Protein 9HUR (pdb70)

B-factor: mean 46.26, std 14.26, range [26.4, 109.01]

Radius of gyration: 18.87 Å; Cα contacts (8 Å, |Δi|>4): 523; chains: 2; bounding box: 36×37×55 Å

Structure (mmCIF, N/CA/C/O backbone):
data_9HUR
#
_entry.id   9HUR
#
_cell.length_a   45.630
_cell.length_b   45.630
_cell.length_c   228.440
_cell.angle_alpha   90.000
_cell.angle_beta   90.000
_cell.angle_gamma   90.000
#
_symmetry.space_group_name_H-M   'P 41 21 2'
#
loop_
_entity.id
_entity.type
_entity.pdbx_description
1 polymer 'CD63 antigen'
2 polymer 'sybody LA4'
3 non-polymer 'SULFATE ION'
4 non-polymer 'SODIUM ION'
5 water water
#
loop_
_atom_site.group_PDB
_atom_site.id
_atom_site.type_symbol
_atom_site.label_atom_id
_atom_site.label_alt_id
_atom_site.label_comp_id
_atom_site.label_asym_id
_atom_site.label_entity_id
_atom_site.label_seq_id
_atom_site.pdbx_PDB_ins_code
_atom_site.Cartn_x
_atom_site.Cartn_y
_atom_site.Cartn_z
_atom_site.occupancy
_atom_site.B_iso_or_equiv
_atom_site.auth_seq_id
_atom_site.auth_comp_id
_atom_site.auth_asym_id
_atom_site.auth_atom_id
_atom_site.pdbx_PDB_model_num
ATOM 1 N N . ARG A 1 7 ? -16.81005 -5.69039 32.87883 1.000 83.38492 108 ARG A N 1
ATOM 2 C CA . ARG A 1 7 ? -17.52937 -6.91812 33.18851 1.000 89.13860 108 ARG A CA 1
ATOM 3 C C . ARG A 1 7 ? -17.00625 -7.52228 34.49195 1.000 92.68618 108 ARG A C 1
ATOM 4 O O . ARG A 1 7 ? -15.86478 -7.26297 34.90400 1.000 84.43214 108 ARG A O 1
ATOM 6 N N . ASP A 1 8 ? -17.86737 -8.29418 35.15867 1.000 91.12848 109 ASP A N 1
ATOM 7 C CA . ASP A 1 8 ? -17.41527 -9.17381 36.22610 1.000 91.79225 109 ASP A CA 1
ATOM 8 C C . ASP A 1 8 ? -16.79665 -10.44632 35.67212 1.000 90.17573 10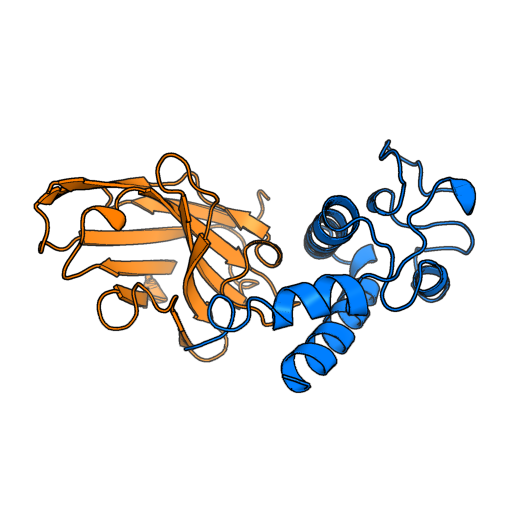9 ASP A C 1
ATOM 9 O O . ASP A 1 8 ? -16.15602 -11.18743 36.42248 1.000 88.38496 109 ASP A O 1
ATOM 14 N N . LYS A 1 9 ? -16.99619 -10.72422 34.38176 1.000 91.94724 110 LYS A N 1
ATOM 15 C CA . LYS A 1 9 ? -16.18655 -11.73426 33.71773 1.000 77.28920 110 LYS A CA 1
ATOM 16 C C . LYS A 1 9 ? -14.76581 -11.23108 33.53895 1.000 75.70969 110 LYS A C 1
ATOM 17 O O . LYS A 1 9 ? -13.80698 -11.97273 33.77613 1.000 74.82423 110 LYS A O 1
ATOM 19 N N . VAL A 1 10 ? -14.61450 -9.96157 33.14268 1.000 77.81705 111 VAL A N 1
ATOM 20 C CA . VAL A 1 10 ? -13.28447 -9.35785 33.04012 1.000 84.33907 111 VAL A CA 1
ATOM 21 C C . VAL A 1 10 ? -12.56497 -9.42272 34.38417 1.000 75.28833 111 VAL A C 1
ATOM 22 O O . VAL A 1 10 ? -11.36606 -9.71574 34.44858 1.000 66.21588 111 VAL A O 1
ATOM 24 N N . MET A 1 11 ? -13.28956 -9.17878 35.47858 1.000 71.95088 112 MET A N 1
ATOM 25 C CA . MET A 1 11 ? -12.66917 -9.20602 36.79998 1.000 72.77393 112 MET A CA 1
ATOM 26 C C . MET A 1 11 ? -12.33281 -10.62519 37.24107 1.000 67.19666 112 MET A C 1
ATOM 27 O O . MET A 1 11 ? -11.20257 -10.90459 37.66475 1.000 58.90029 112 MET A O 1
ATOM 32 N N . SER A 1 12 ? -13.31727 -11.52377 37.17547 1.000 67.44221 113 SER A N 1
ATOM 33 C CA . SER A 1 12 ? -13.13345 -12.88812 37.66458 1.000 65.67977 113 SER A CA 1
ATOM 34 C C . SER A 1 12 ? -12.04195 -13.60915 36.88683 1.000 67.25867 113 SER A C 1
ATOM 35 O O . SER A 1 12 ? -11.21845 -14.33201 37.47000 1.000 54.16181 113 SER A O 1
ATOM 38 N N . GLU A 1 13 ? -12.01671 -13.41817 35.56544 1.000 60.78004 114 GLU A N 1
ATOM 39 C CA . GLU A 1 13 ? -10.97626 -14.03731 34.75589 1.000 63.45363 114 GLU A CA 1
ATOM 40 C C . GLU A 1 13 ? -9.61505 -13.44810 35.05726 1.000 51.01449 114 GLU A C 1
ATOM 41 O O . GLU A 1 13 ? -8.62689 -14.18470 35.14737 1.000 51.61179 114 GLU A O 1
ATOM 47 N N . PHE A 1 14 ? -9.52798 -12.11976 35.15357 1.000 48.48728 115 PHE A N 1
ATOM 48 C CA . PHE A 1 14 ? -8.24540 -11.51530 35.44784 1.000 46.64125 115 PHE A CA 1
ATOM 49 C C . PHE A 1 14 ? -7.76185 -11.96241 36.81431 1.000 47.17255 115 PHE A C 1
ATOM 50 O O . PHE A 1 14 ? -6.58628 -12.30529 36.97370 1.000 43.67575 115 PHE A O 1
ATOM 58 N N . ASN A 1 15 ? -8.67594 -12.04233 37.79256 1.000 48.88586 116 ASN A N 1
ATOM 59 C CA . ASN A 1 15 ? -8.28555 -12.56122 39.09851 1.000 49.92911 116 ASN A CA 1
ATOM 60 C C . ASN A 1 15 ? -7.77726 -13.99321 38.98194 1.000 48.68893 116 ASN A C 1
ATOM 61 O O . ASN A 1 15 ? -6.70338 -14.33277 39.48475 1.000 46.04468 116 ASN A O 1
ATOM 66 N N . ASN A 1 16 ? -8.51457 -14.83683 38.27500 1.000 49.69601 117 ASN A N 1
ATOM 67 C CA . ASN A 1 16 ? -8.10047 -16.23045 38.19057 1.000 50.07093 117 ASN A CA 1
ATOM 68 C C . ASN A 1 16 ? -6.77661 -16.34525 37.45144 1.000 47.96034 117 ASN A C 1
ATOM 69 O O . ASN A 1 16 ? -5.85456 -17.02745 37.90794 1.000 48.58626 117 ASN A O 1
ATOM 74 N N . ASN A 1 17 ? -6.64893 -15.62508 36.32853 1.000 49.22694 118 ASN A N 1
ATOM 75 C CA . ASN A 1 17 ? -5.44517 -15.73583 35.51285 1.000 44.95384 118 ASN A CA 1
ATOM 76 C C . ASN A 1 17 ? -4.23404 -15.16003 36.22482 1.000 43.40307 118 ASN A C 1
ATOM 77 O O . ASN A 1 17 ? -3.13944 -15.72387 36.15385 1.000 44.94867 118 ASN A O 1
ATOM 82 N N . PHE A 1 18 ? -4.39500 -14.02345 36.88596 1.000 42.06045 119 PHE A N 1
ATOM 83 C CA . PHE A 1 18 ? -3.26518 -13.47181 37.61331 1.000 40.78217 119 PHE A CA 1
ATOM 84 C C . PHE A 1 18 ? -2.78818 -14.43581 38.68845 1.000 42.36400 119 PHE A C 1
ATOM 85 O O . PHE A 1 18 ? -1.58784 -14.63297 38.86973 1.000 44.42218 119 PHE A O 1
ATOM 93 N N . ARG A 1 19 ? -3.71884 -15.07727 39.38035 1.000 44.43647 120 ARG A N 1
ATOM 94 C CA . ARG A 1 19 ? -3.30425 -16.03124 40.39696 1.000 47.64628 120 ARG A CA 1
ATOM 95 C C . ARG A 1 19 ? -2.61436 -17.23722 39.77539 1.000 47.51889 120 ARG A C 1
ATOM 96 O O . ARG A 1 19 ? -1.57532 -17.68725 40.28102 1.000 50.34751 120 ARG A O 1
ATOM 104 N N . GLN A 1 20 ? -3.16230 -17.76472 38.67201 1.000 48.24868 121 GLN A N 1
ATOM 105 C CA . GLN A 1 20 ? -2.53687 -18.90967 38.02556 1.000 53.94296 121 GLN A CA 1
ATOM 106 C C . GLN A 1 20 ? -1.17073 -18.53094 37.49316 1.000 53.86577 121 GLN A C 1
ATOM 107 O O . GLN A 1 20 ? -0.22376 -19.32707 37.56550 1.000 57.63426 121 GLN A O 1
ATOM 113 N N . GLN A 1 21 ? -1.03867 -17.30128 36.98061 1.000 45.40709 122 GLN A N 1
ATOM 114 C CA . GLN A 1 21 ? 0.26350 -16.86667 36.50512 1.000 45.26555 122 GLN A CA 1
ATOM 115 C C . GLN A 1 21 ? 1.25360 -16.72318 37.65779 1.000 46.77955 122 GLN A C 1
ATOM 116 O O . GLN A 1 21 ? 2.43722 -17.02851 37.48714 1.000 49.77732 122 GLN A O 1
ATOM 122 N N . MET A 1 22 ? 0.78592 -16.33203 38.84886 1.000 46.75445 123 MET A N 1
ATOM 123 C CA . MET A 1 22 ? 1.66683 -16.32029 40.01279 1.000 47.90888 123 MET A CA 1
ATOM 124 C C . MET A 1 22 ? 2.20125 -17.71888 40.30103 1.000 51.47579 123 MET A C 1
ATOM 125 O O . MET A 1 22 ? 3.38577 -17.88944 40.60331 1.000 51.43494 123 MET A O 1
ATOM 130 N N . GLU A 1 23 ? 1.34605 -18.72862 40.16426 1.000 52.99159 124 GLU A N 1
ATOM 131 C CA . GLU A 1 23 ? 1.79305 -20.10597 40.31402 1.000 57.29879 124 GLU A CA 1
ATOM 132 C C . GLU A 1 23 ? 2.86181 -20.45399 39.28514 1.000 57.81784 124 GLU A C 1
ATOM 133 O O . GLU A 1 23 ? 3.82506 -21.16985 39.59251 1.000 59.82984 124 GLU A O 1
ATOM 139 N N . ASN A 1 24 ? 2.73131 -19.93910 38.05934 1.000 54.09037 125 ASN A N 1
ATOM 140 C CA . ASN A 1 24 ? 3.71381 -20.28576 37.04832 1.000 53.67406 125 ASN A CA 1
ATOM 141 C C . ASN A 1 24 ? 4.93556 -19.39174 37.05365 1.000 56.44228 125 ASN A C 1
ATOM 142 O O . ASN A 1 24 ? 5.88462 -19.67852 36.30761 1.000 56.10255 125 ASN A O 1
ATOM 147 N N . TYR A 1 25 ? 4.90913 -18.29991 37.82875 1.000 50.42519 126 TYR A N 1
ATOM 148 C CA . TYR A 1 25 ? 6.02762 -17.36352 37.89353 1.000 58.19785 126 TYR A CA 1
ATOM 149 C C . TYR A 1 25 ? 7.36618 -18.07396 38.07747 1.000 61.11484 126 TYR A C 1
ATOM 150 O O . TYR A 1 25 ? 8.27326 -17.83128 37.26873 1.000 50.45153 126 TYR A O 1
ATOM 159 N N . PRO A 1 26 ? 7.54553 -18.98742 39.05013 1.000 53.84179 127 PRO A N 1
ATOM 160 C CA . PRO A 1 26 ? 8.85209 -19.66170 39.18816 1.000 63.73683 127 PRO A CA 1
ATOM 161 C C . PRO A 1 26 ? 9.21630 -20.56527 38.02436 1.000 68.84960 127 PRO A C 1
ATOM 162 O O . PRO A 1 26 ? 10.39807 -20.90464 37.86926 1.000 61.85404 127 PRO A O 1
ATOM 166 N N . LYS A 1 27 ? 8.24361 -20.98359 37.22140 1.000 65.25516 128 LYS A N 1
ATOM 167 C CA . LYS A 1 27 ? 8.43615 -22.04230 36.23591 1.000 64.80710 128 LYS A CA 1
ATOM 168 C C . LYS A 1 27 ? 8.78273 -21.52925 34.84760 1.000 67.20890 128 LYS A C 1
ATOM 169 O O . LYS A 1 27 ? 9.31431 -22.29243 34.03271 1.000 66.56306 128 LYS A O 1
ATOM 175 N N . ASN A 1 28 ? 8.47681 -20.27071 34.55026 1.000 59.01940 129 ASN A N 1
ATOM 176 C CA . ASN A 1 28 ? 8.43068 -19.79506 33.17449 1.000 52.69367 129 ASN A CA 1
ATOM 177 C C . ASN A 1 28 ? 8.92802 -18.35967 33.18662 1.000 52.79398 129 ASN A C 1
ATOM 178 O O . ASN A 1 28 ? 8.24590 -17.47766 33.71563 1.000 49.93822 129 ASN A O 1
ATOM 183 N N . SER A 1 29 ? 10.11596 -18.11276 32.62544 1.000 49.50710 130 SER A N 1
ATOM 184 C CA . SER A 1 29 ? 10.67144 -16.76283 32.74065 1.000 49.65329 130 SER A CA 1
ATOM 185 C C . SER A 1 29 ? 9.87156 -15.71494 31.94617 1.000 49.14902 130 SER A C 1
ATOM 186 O O . SER A 1 29 ? 9.93189 -14.51596 32.28743 1.000 46.02976 130 SER A O 1
ATOM 189 N N . HIS A 1 30 ? 9.11224 -16.13377 30.92329 1.000 47.60135 131 HIS A N 1
ATOM 190 C CA . HIS A 1 30 ? 8.25793 -15.18669 30.20091 1.000 45.39742 131 HIS A CA 1
ATOM 191 C C . HIS A 1 30 ? 7.09219 -14.75744 31.06345 1.000 45.96147 131 HIS A C 1
ATOM 192 O O . HIS A 1 30 ? 6.73427 -13.56893 31.09673 1.000 39.95257 131 HIS A O 1
ATOM 199 N N . THR A 1 31 ? 6.46823 -15.72173 31.74603 1.000 44.30421 132 THR A N 1
ATOM 200 C CA . THR A 1 31 ? 5.42057 -15.39790 32.70678 1.000 41.60544 132 THR A CA 1
ATOM 201 C C . THR A 1 31 ? 5.96293 -14.45085 33.75516 1.000 43.78983 132 THR A C 1
ATOM 202 O O . THR A 1 31 ? 5.31116 -13.46942 34.13986 1.000 38.49346 132 THR A O 1
ATOM 206 N N . ALA A 1 32 ? 7.17406 -14.72941 34.22058 1.000 43.67889 133 ALA A N 1
ATOM 207 C CA . ALA A 1 32 ? 7.78235 -13.87110 35.22511 1.000 42.76978 133 ALA A CA 1
ATOM 208 C C . ALA A 1 32 ? 7.94753 -12.44719 34.69610 1.000 42.08578 133 ALA A C 1
ATOM 209 O O . ALA A 1 32 ? 7.66800 -11.47607 35.40740 1.000 35.50196 133 ALA A O 1
ATOM 211 N N . SER A 1 33 ? 8.41971 -12.30553 33.45980 1.000 42.78254 134 SER A N 1
ATOM 212 C CA . SER A 1 33 ? 8.62237 -10.97688 32.90810 1.000 38.53001 134 SER A CA 1
ATOM 213 C C . SER A 1 33 ? 7.30023 -10.24322 32.76971 1.000 37.13671 134 SER A C 1
ATOM 214 O O . SER A 1 33 ? 7.22432 -9.02778 33.02030 1.000 34.61697 134 SER A O 1
ATOM 217 N N . ILE A 1 34 ? 6.25033 -10.96826 32.40210 1.000 34.88269 135 ILE A N 1
ATOM 218 C CA . ILE A 1 34 ? 4.93320 -10.33566 32.24604 1.000 35.34879 135 ILE A CA 1
ATOM 219 C C . ILE A 1 34 ? 4.43288 -9.81165 33.60110 1.000 34.93637 135 ILE A C 1
ATOM 220 O O . ILE A 1 34 ? 3.99108 -8.65614 33.73375 1.000 32.90926 135 ILE A O 1
ATOM 225 N N . LEU A 1 35 ? 4.41470 -10.67925 34.62296 1.000 33.89083 136 LEU A N 1
ATOM 226 C CA . LEU A 1 35 ? 3.93250 -10.18717 35.91132 1.000 33.33046 136 LEU A CA 1
ATOM 227 C C . LEU A 1 35 ? 4.84934 -9.12902 36.46919 1.000 32.60494 136 LEU A C 1
ATOM 228 O O . LEU A 1 35 ? 4.40506 -8.26660 37.23717 1.000 31.49962 136 LEU A O 1
ATOM 233 N N . ASP A 1 36 ? 6.14559 -9.20596 36.15654 1.000 32.15252 137 ASP A N 1
ATOM 234 C CA . ASP A 1 36 ? 7.06140 -8.18252 36.65749 1.000 33.47056 137 ASP A CA 1
ATOM 235 C C . ASP A 1 36 ? 6.68153 -6.82044 36.10207 1.000 33.66473 137 ASP A C 1
ATOM 236 O O . ASP A 1 36 ? 6.62269 -5.82327 36.84221 1.000 32.41617 137 ASP A O 1
ATOM 241 N N . ARG A 1 37 ? 6.41484 -6.74869 34.79475 1.000 33.37942 138 ARG A N 1
ATOM 242 C CA . ARG A 1 37 ? 6.09184 -5.44036 34.23268 1.000 31.30334 138 ARG A CA 1
ATOM 243 C C . ARG A 1 37 ? 4.76707 -4.93324 34.80415 1.000 31.67511 138 ARG A C 1
ATOM 244 O O . ARG A 1 37 ? 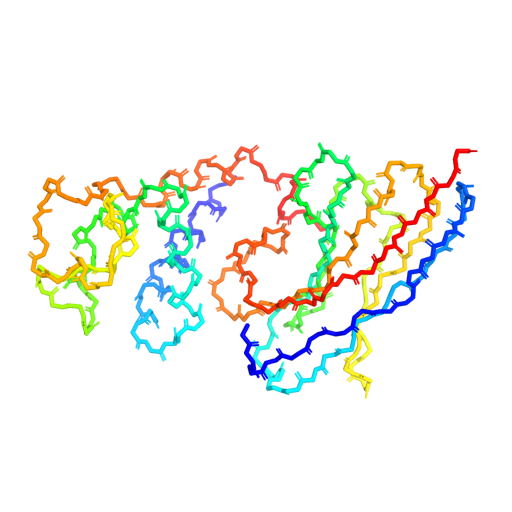4.62432 -3.73924 35.07547 1.000 31.74618 138 ARG A O 1
ATOM 252 N N . MET A 1 38 ? 3.80139 -5.82825 35.02948 1.000 29.84013 139 MET A N 1
ATOM 253 C CA . MET A 1 38 ? 2.54424 -5.41930 35.66681 1.000 29.87399 139 MET A CA 1
ATOM 254 C C . MET A 1 38 ? 2.78665 -4.85445 37.05609 1.000 35.64544 139 MET A C 1
ATOM 255 O O . MET A 1 38 ? 2.29977 -3.76847 37.40078 1.000 31.64722 139 MET A O 1
ATOM 260 N N . GLN A 1 39 ? 3.50598 -5.60140 37.89149 1.000 29.96941 140 GLN A N 1
ATOM 261 C CA . GLN A 1 39 ? 3.71409 -5.13212 39.27122 1.000 30.02122 140 GLN A CA 1
ATOM 262 C C . GLN A 1 39 ? 4.50139 -3.83247 39.33110 1.000 31.21832 140 GLN A C 1
ATOM 263 O O . GLN A 1 39 ? 4.16149 -2.91633 40.11426 1.000 31.43683 140 GLN A O 1
ATOM 269 N N . ALA A 1 40 ? 5.56316 -3.72141 38.51251 1.000 29.92213 141 ALA A N 1
ATOM 270 C CA . ALA A 1 40 ? 6.38319 -2.50556 38.51055 1.000 32.75575 141 ALA A CA 1
ATOM 271 C C . ALA A 1 40 ? 5.60151 -1.32227 37.97381 1.000 35.55981 141 ALA A C 1
ATOM 272 O O . ALA A 1 40 ? 5.60438 -0.23806 38.57625 1.000 33.87777 141 ALA A O 1
ATOM 274 N N . ASP A 1 41 ? 4.88201 -1.51755 36.85968 1.000 31.90825 142 ASP A N 1
ATOM 275 C CA . ASP A 1 41 ? 4.28842 -0.35276 36.20817 1.000 31.20682 142 ASP A CA 1
ATOM 276 C C . ASP A 1 41 ? 3.03626 0.10612 36.94515 1.000 35.54778 142 ASP A C 1
ATOM 277 O O . ASP A 1 41 ? 2.74750 1.31110 37.02273 1.000 35.90266 142 ASP A O 1
ATOM 282 N N . PHE A 1 42 ? 2.26869 -0.82361 37.48840 1.000 29.69369 143 PHE A N 1
ATOM 283 C CA . PHE A 1 42 ? 1.07014 -0.45701 38.22392 1.000 32.65923 143 PHE A CA 1
ATOM 284 C C . PHE A 1 42 ? 1.33076 -0.31288 39.71802 1.000 36.00503 143 PHE A C 1
ATOM 285 O O . PHE A 1 42 ? 0.38578 -0.10446 40.47475 1.000 34.80499 143 PHE A O 1
ATOM 293 N N . LYS A 1 43 ? 2.58208 -0.47577 40.16631 1.000 33.50881 144 LYS A N 1
ATOM 294 C CA . LYS A 1 43 ? 2.94845 -0.27573 41.55838 1.000 35.07469 144 LYS A CA 1
ATOM 295 C C . LYS A 1 43 ? 2.05707 -1.08725 42.48873 1.000 33.50851 144 LYS A C 1
ATOM 296 O O . LYS A 1 43 ? 1.35100 -0.57141 43.37008 1.000 34.07795 144 LYS A O 1
ATOM 302 N N . CYS A 1 44 ? 2.12340 -2.40497 42.29417 1.000 31.73848 145 CYS A N 1
ATOM 303 C CA . CYS A 1 44 ? 1.31029 -3.31366 43.07609 1.000 33.97528 145 CYS A CA 1
ATOM 304 C C . CYS A 1 44 ? 2.10174 -4.60798 43.27058 1.000 33.37093 145 CYS A C 1
ATOM 305 O O . CYS A 1 44 ? 3.15443 -4.81364 42.64274 1.000 34.56386 145 CYS A O 1
ATOM 308 N N . CYS A 1 45 ? 1.61580 -5.46135 44.16290 1.000 34.03872 146 CYS A N 1
ATOM 309 C CA . CYS A 1 45 ? 2.31056 -6.72391 44.38989 1.000 35.31554 146 CYS A CA 1
ATOM 310 C C . CYS A 1 45 ? 1.29541 -7.79494 44.75460 1.000 38.48701 146 CYS A C 1
ATOM 311 O O . CYS A 1 45 ? 0.48529 -7.58296 45.66736 1.000 40.78906 146 CYS A O 1
ATOM 314 N N . GLY A 1 46 ? 1.33024 -8.93747 44.03059 1.000 36.57930 147 GLY A N 1
ATOM 315 C CA . GLY A 1 46 ? 0.46557 -10.07067 44.35076 1.000 38.54928 147 GLY A CA 1
ATOM 316 C C . GLY A 1 46 ? -0.93868 -9.82596 43.82479 1.000 38.89601 147 GLY A C 1
ATOM 317 O O . GLY A 1 46 ? -1.17807 -8.86281 43.09652 1.000 37.54448 147 GLY A O 1
ATOM 318 N N . ALA A 1 47 ? -1.89562 -10.67734 44.21605 1.000 40.95139 148 ALA A N 1
ATOM 319 C CA . ALA A 1 47 ? -3.25976 -10.51767 43.67169 1.000 44.69623 148 ALA A CA 1
ATOM 320 C C . ALA A 1 47 ? -4.12349 -9.64932 44.59013 1.000 42.44218 148 ALA A C 1
ATOM 321 O O . ALA A 1 47 ? -4.52074 -8.53729 44.21789 1.000 43.25702 148 ALA A O 1
ATOM 323 N N . ALA A 1 48 ? -4.40662 -10.15024 45.81429 1.000 44.66182 149 ALA A N 1
ATOM 324 C CA . ALA A 1 48 ? -5.01087 -9.32979 46.86508 1.000 45.92005 149 ALA A CA 1
ATOM 325 C C . ALA A 1 48 ? -3.97979 -8.48759 47.60659 1.000 44.96833 149 ALA A C 1
ATOM 326 O O . ALA A 1 48 ? -4.27872 -7.35217 47.99316 1.000 50.51190 149 ALA A O 1
ATOM 328 N N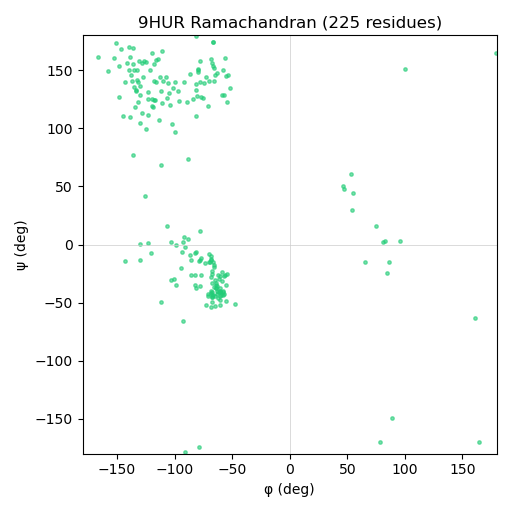 . SER A 1 49 ? -2.76494 -9.00723 47.78641 1.000 45.80242 150 SER A N 1
ATOM 329 C CA . SER A 1 49 ? -1.75081 -8.40582 48.64876 1.000 48.06938 150 SER A CA 1
ATOM 330 C C . SER A 1 49 ? -0.43359 -9.07972 48.32676 1.000 45.13875 150 SER A C 1
ATOM 331 O O . SER A 1 49 ? -0.40062 -10.19883 47.81479 1.000 45.09347 150 SER A O 1
ATOM 333 N N . TYR A 1 50 ? 0.65049 -8.41151 48.71574 1.000 43.27551 151 TYR A N 1
ATOM 334 C CA . TYR A 1 50 ? 1.97811 -9.00815 48.63057 1.000 41.56522 151 TYR A CA 1
ATOM 335 C C . TYR A 1 50 ? 2.06427 -10.32204 49.39215 1.000 51.20157 151 TYR A C 1
ATOM 336 O O . TYR A 1 50 ? 2.89005 -11.19146 49.05939 1.000 43.39480 151 TYR A O 1
ATOM 345 N N . THR A 1 51 ? 1.22671 -10.49412 50.41474 1.000 47.65464 152 THR A N 1
ATOM 346 C CA . THR A 1 51 ? 1.31092 -11.71195 51.20718 1.000 52.74145 152 THR A CA 1
ATOM 347 C C . THR A 1 51 ? 0.91867 -12.93106 50.39050 1.000 50.93317 152 THR A C 1
ATOM 348 O O . THR A 1 51 ? 1.16546 -14.07195 50.82888 1.000 52.37211 152 THR A O 1
ATOM 352 N N . ASP A 1 52 ? 0.27185 -12.70798 49.23214 1.000 48.54416 153 ASP A N 1
ATOM 353 C CA . ASP A 1 52 ? -0.11462 -13.80745 48.35447 1.000 48.02119 153 ASP A CA 1
ATOM 354 C C . ASP A 1 52 ? 1.09348 -14.60175 47.87788 1.000 51.70764 153 ASP A C 1
ATOM 355 O O . ASP A 1 52 ? 0.96507 -15.79990 47.59284 1.000 53.03812 153 ASP A O 1
ATOM 360 N N . TRP A 1 53 ? 2.27118 -13.97313 47.80402 1.000 50.27183 154 TRP A N 1
ATOM 361 C CA . TRP A 1 53 ? 3.44472 -14.68712 47.30545 1.000 45.45954 154 TRP A CA 1
ATOM 362 C C . TRP A 1 53 ? 3.86154 -15.78337 48.27798 1.000 55.32240 154 TRP A C 1
ATOM 363 O O . TRP A 1 53 ? 4.44836 -16.77775 47.84530 1.000 59.40229 154 TRP A O 1
ATOM 374 N N . GLU A 1 54 ? 3.51688 -15.63238 49.55880 1.000 49.53949 155 GLU A N 1
ATOM 375 C CA . GLU A 1 54 ? 3.85893 -16.63848 50.57497 1.000 60.25268 155 GLU A CA 1
ATOM 376 C C . GLU A 1 54 ? 3.37222 -18.04086 50.21471 1.000 68.04740 155 GLU A C 1
ATOM 377 O O . GLU A 1 54 ? 3.94791 -19.03193 50.69718 1.000 70.52500 155 GLU A O 1
ATOM 379 N N . LYS A 1 55 ? 2.32522 -18.15308 49.39515 1.000 68.53106 156 LYS A N 1
ATOM 380 C CA . LYS A 1 55 ? 1.74235 -19.42942 49.00340 1.000 73.17361 156 LYS A CA 1
ATOM 381 C C . LYS A 1 55 ? 2.33400 -19.99323 47.70467 1.000 78.18510 156 LYS A C 1
ATOM 382 O O . LYS A 1 55 ? 1.86406 -21.02797 47.22244 1.000 79.12239 156 LYS A O 1
ATOM 384 N N . ILE A 1 56 ? 3.36254 -19.37041 47.14755 1.000 73.38861 157 ILE A N 1
ATOM 385 C CA . ILE A 1 56 ? 3.92588 -19.75842 45.85432 1.000 76.68497 157 ILE A CA 1
ATOM 386 C C . ILE A 1 56 ? 5.26032 -20.45541 46.08519 1.000 88.73843 157 ILE A C 1
ATOM 387 O O . ILE A 1 56 ? 6.14520 -19.87360 46.72598 1.000 87.71890 157 ILE A O 1
ATOM 392 N N . PRO A 1 57 ? 5.46035 -21.67349 45.56548 1.000 101.03514 158 PRO A N 1
ATOM 393 C CA . PRO A 1 57 ? 6.77449 -22.32533 45.66907 1.000 102.66321 158 PRO A CA 1
ATOM 394 C C . PRO A 1 57 ? 7.88256 -21.46249 45.07899 1.000 96.21933 158 PRO A C 1
ATOM 395 O O . PRO A 1 57 ? 7.64141 -20.53285 44.30642 1.000 96.81810 158 PRO A O 1
ATOM 399 N N . SER A 1 58 ? 9.11743 -21.77270 45.48329 1.000 101.56120 159 SER A N 1
ATOM 400 C CA . SER A 1 58 ? 10.30752 -20.98786 45.15301 1.000 95.79574 159 SER A CA 1
ATOM 401 C C . SER A 1 58 ? 10.26113 -19.59774 45.77726 1.000 93.31783 159 SER A C 1
ATOM 402 O O . SER A 1 58 ? 11.27933 -18.90034 45.82464 1.000 93.32515 159 SER A O 1
ATOM 404 N N . MET A 1 59 ? 9.08906 -19.17872 46.24447 1.000 94.81674 160 MET A N 1
ATOM 405 C CA . MET A 1 59 ? 8.94087 -17.94087 47.00130 1.000 91.53531 160 MET A CA 1
ATOM 406 C C . MET A 1 59 ? 8.81371 -18.35417 48.46079 1.000 90.28144 160 MET A C 1
ATOM 407 O O . MET A 1 59 ? 7.77691 -18.86872 48.89554 1.000 91.04919 160 MET A O 1
ATOM 412 N N . SER A 1 60 ? 9.89634 -18.17850 49.20487 1.000 82.42553 161 SER A N 1
ATOM 413 C CA . SER A 1 60 ? 9.81764 -18.39508 50.63696 1.000 82.43424 161 SER A CA 1
ATOM 414 C C . SER A 1 60 ? 8.91912 -17.33674 51.26289 1.000 84.24618 161 SER A C 1
ATOM 415 O O . SER A 1 60 ? 8.45219 -16.39842 50.59848 1.000 73.74341 161 SER A O 1
ATOM 418 N N . LYS A 1 61 ? 8.66547 -17.50287 52.55507 1.000 86.03753 162 LYS A N 1
ATOM 419 C CA . LYS A 1 61 ? 8.27150 -16.35688 53.35116 1.000 91.62074 162 LYS A CA 1
ATOM 420 C C . LYS A 1 61 ? 9.36268 -15.29960 53.25275 1.000 80.86750 162 LYS A C 1
ATOM 421 O O . LYS A 1 61 ? 10.54558 -15.60251 53.06601 1.000 87.40674 162 LYS A O 1
ATOM 423 N N . ASN A 1 62 ? 8.95652 -14.04890 53.36254 1.000 70.06585 163 ASN A N 1
ATOM 424 C CA . ASN A 1 62 ? 9.88009 -12.91756 53.21505 1.000 81.18554 163 ASN A CA 1
ATOM 425 C C . ASN A 1 62 ? 10.68632 -12.94285 51.90004 1.000 65.27084 163 ASN A C 1
ATOM 426 O O . ASN A 1 62 ? 11.80088 -12.42255 51.84656 1.000 67.40932 163 ASN A O 1
ATOM 428 N N . ARG A 1 63 ? 10.15593 -13.51469 50.81029 1.000 65.09316 164 ARG A N 1
ATOM 429 C CA . ARG A 1 63 ? 10.71297 -13.27033 49.47541 1.000 62.61061 164 ARG A CA 1
ATOM 430 C C . ARG A 1 63 ? 9.56844 -12.92100 48.54863 1.000 56.55724 164 ARG A C 1
ATOM 431 O O . ARG A 1 63 ? 8.62982 -13.70586 48.41489 1.000 58.92272 164 ARG A O 1
ATOM 439 N N . VAL A 1 64 ? 9.63985 -11.74644 47.92283 1.000 49.24657 165 VAL A N 1
ATOM 440 C CA . VAL A 1 64 ? 8.72995 -11.40782 46.83345 1.000 47.86095 165 VAL A CA 1
ATOM 441 C C . VAL A 1 64 ? 9.53364 -11.13720 45.55521 1.000 47.08470 165 VAL A C 1
ATOM 442 O O . VAL A 1 64 ? 10.76801 -10.96493 45.58256 1.000 43.96866 165 VAL A O 1
ATOM 446 N N . PRO A 1 65 ? 8.88940 -11.10934 44.40205 1.000 42.43611 166 PRO A N 1
ATOM 447 C CA . PRO A 1 65 ? 9.59577 -10.64339 43.20887 1.000 44.52575 166 PRO A CA 1
ATOM 448 C C . PRO A 1 65 ? 10.18171 -9.25903 43.43398 1.000 39.28156 166 PRO A C 1
ATOM 449 O O . PRO A 1 65 ? 9.60649 -8.40828 44.13541 1.000 38.78496 166 PRO A O 1
ATOM 453 N N . ASP A 1 66 ? 11.34780 -9.04426 42.82459 1.000 40.57351 167 ASP A N 1
ATOM 454 C CA . ASP A 1 66 ? 11.97407 -7.72465 42.88844 1.000 37.70537 167 ASP A CA 1
ATOM 455 C C . ASP A 1 66 ? 11.04214 -6.64861 42.34569 1.000 35.70022 167 ASP A C 1
ATOM 456 O O . ASP A 1 66 ? 11.10055 -5.48635 42.77210 1.000 35.50184 167 ASP A O 1
ATOM 461 N N . SER A 1 67 ? 10.13920 -7.02881 41.44318 1.000 34.48064 168 SER A N 1
ATOM 462 C CA . SER A 1 67 ? 9.24957 -6.03262 40.84768 1.000 32.87244 168 SER A CA 1
ATOM 463 C C . SER A 1 67 ? 8.25822 -5.49048 41.86669 1.000 33.41948 168 SER A C 1
ATOM 464 O O . SER A 1 67 ? 7.56021 -4.52333 41.57039 1.000 32.48502 168 SER A O 1
ATOM 467 N N . CYS A 1 68 ? 8.12641 -6.14794 43.03763 1.000 35.17198 169 CYS A N 1
ATOM 468 C CA . CYS A 1 68 ? 7.30208 -5.57547 44.09049 1.000 35.97490 169 CYS A CA 1
ATOM 469 C C . CYS A 1 68 ? 7.98905 -4.45670 44.83705 1.000 36.47986 169 CYS A C 1
ATOM 470 O O . CYS A 1 68 ? 7.33820 -3.75179 45.63441 1.000 37.06216 169 CYS A O 1
ATOM 473 N N . CYS A 1 69 ? 9.28788 -4.30107 44.66599 1.000 36.55953 170 CYS A N 1
ATOM 474 C CA . CYS A 1 69 ? 9.97099 -3.29540 45.48185 1.000 37.45260 170 CYS A CA 1
ATOM 475 C C . CYS A 1 69 ? 9.62614 -1.88933 45.01718 1.000 36.01065 170 CYS A C 1
ATOM 476 O O . CYS A 1 69 ? 9.54225 -1.63855 43.81182 1.000 34.28779 170 CYS A O 1
ATOM 479 N N . ILE A 1 70 ? 9.51833 -0.96543 45.97473 1.000 36.97636 171 ILE A N 1
ATOM 480 C CA . ILE A 1 70 ? 9.34028 0.44052 45.59698 1.000 35.94742 171 ILE A CA 1
ATOM 481 C C . ILE A 1 70 ? 10.52282 0.93674 44.76531 1.000 35.13247 171 ILE A C 1
ATOM 482 O O . ILE A 1 70 ? 10.35196 1.70307 43.80117 1.000 34.41404 171 ILE A O 1
ATOM 487 N N . SER A 1 71 ? 11.73836 0.55361 45.14635 1.000 36.30965 172 SER A N 1
ATOM 488 C CA . SER A 1 71 ? 12.94935 0.82569 44.37409 1.000 35.85135 172 SER A CA 1
ATOM 489 C C . SER A 1 71 ? 13.46562 -0.51070 43.89658 1.000 38.03637 172 SER A C 1
ATOM 490 O O . SER A 1 71 ? 13.98777 -1.29062 44.71382 1.000 37.71963 172 SER A O 1
ATOM 493 N N . VAL A 1 72 ? 13.30831 -0.77752 42.60098 1.000 35.22386 173 VAL A N 1
ATOM 494 C CA . VAL A 1 72 ? 13.63280 -2.09181 42.04144 1.000 34.24336 173 VAL A CA 1
ATOM 495 C C . VAL A 1 72 ? 15.13504 -2.15970 41.78649 1.000 43.83023 173 VAL A C 1
ATOM 496 O O . VAL A 1 72 ? 15.66494 -1.45991 40.91772 1.000 43.09177 173 VAL A O 1
ATOM 500 N N . THR A 1 73 ? 15.82087 -2.97704 42.57536 1.000 41.70690 174 THR A N 1
ATOM 501 C CA . THR A 1 73 ? 17.20679 -3.31687 42.35529 1.000 42.73983 174 THR A CA 1
ATOM 502 C C . THR A 1 73 ? 17.28442 -4.83221 42.38913 1.000 43.79559 174 THR A C 1
ATOM 503 O O . THR A 1 73 ? 16.44457 -5.50516 42.99738 1.000 44.33320 174 THR A O 1
ATOM 507 N N . VAL A 1 74 ? 18.32158 -5.36188 41.74741 1.000 45.46356 175 VAL A N 1
ATOM 508 C CA . VAL A 1 74 ? 18.52850 -6.79545 41.70329 1.000 51.38242 175 VAL A CA 1
ATOM 509 C C . VAL A 1 74 ? 18.56373 -7.37611 43.10990 1.000 51.03556 175 VAL A C 1
ATOM 510 O O . VAL A 1 74 ? 19.36856 -6.95964 43.96363 1.000 50.54769 175 VAL A O 1
ATOM 514 N N . GLY A 1 75 ? 17.67716 -8.33217 43.36936 1.000 43.73945 176 GLY A N 1
ATOM 515 C CA . GLY A 1 75 ? 17.63004 -9.00863 44.66427 1.000 46.38049 176 GLY A CA 1
ATOM 516 C C . GLY A 1 75 ? 16.89746 -8.28125 45.78700 1.000 47.62179 176 GLY A C 1
ATOM 517 O O . GLY A 1 75 ? 16.84408 -8.80998 46.90629 1.000 50.11865 176 GLY A O 1
ATOM 518 N N . CYS A 1 76 ? 16.30483 -7.09942 45.52479 1.000 44.66835 177 CYS A N 1
ATOM 519 C CA . CYS A 1 76 ? 15.61062 -6.34994 46.58418 1.000 45.18471 177 CYS A CA 1
ATOM 520 C C . CYS A 1 76 ? 14.46067 -7.12625 47.24558 1.000 45.93163 177 CYS A C 1
ATOM 521 O O . CYS A 1 76 ? 14.05597 -6.78685 48.36108 1.000 47.33818 177 CYS A O 1
ATOM 524 N N . GLY A 1 77 ? 13.88052 -8.12015 46.56295 1.000 46.36528 178 GLY A N 1
ATOM 525 C CA . GLY A 1 77 ? 12.73432 -8.79668 47.13810 1.000 45.80304 178 GLY A CA 1
ATOM 526 C C . GLY A 1 77 ? 13.11794 -9.86554 48.14488 1.000 49.02704 178 GLY A C 1
ATOM 527 O O . GLY A 1 77 ? 12.24155 -10.43193 48.78933 1.000 51.72045 178 GLY A O 1
ATOM 528 N N . ILE A 1 78 ? 14.40703 -10.12761 48.26193 1.000 51.89043 179 ILE A N 1
ATOM 529 C CA . ILE A 1 78 ? 14.91947 -11.12031 49.21013 1.000 55.01610 179 ILE A CA 1
ATOM 530 C C . ILE A 1 78 ? 14.90806 -10.53320 50.61127 1.000 56.93911 179 ILE A C 1
ATOM 531 O O . ILE A 1 78 ? 15.49801 -9.47591 50.85414 1.000 57.81159 179 ILE A O 1
ATOM 536 N N . ASN A 1 79 ? 14.28031 -11.25510 51.54278 1.000 58.95877 180 ASN A N 1
ATOM 537 C CA . ASN A 1 79 ? 14.18419 -10.84254 52.94537 1.000 66.16445 180 ASN A CA 1
ATOM 538 C C . ASN A 1 79 ? 13.58761 -9.44279 53.04752 1.000 59.58529 180 ASN A C 1
ATOM 539 O O . ASN A 1 79 ? 14.07807 -8.58909 53.77939 1.000 63.58763 180 ASN A O 1
ATOM 544 N N . PHE A 1 80 ? 12.52573 -9.19595 52.27910 1.000 56.97556 181 PHE A N 1
ATOM 545 C CA . PHE A 1 80 ? 12.02849 -7.83554 52.11816 1.000 56.56014 181 PHE A CA 1
ATOM 546 C C . PHE A 1 80 ? 11.47012 -7.29509 53.43242 1.000 58.97668 181 PHE A C 1
ATOM 547 O O . PHE A 1 80 ? 11.01254 -8.05107 54.28956 1.000 62.04615 181 PHE A O 1
ATOM 555 N N . ASN A 1 81 ? 11.50349 -5.96669 53.57653 1.000 65.36489 182 ASN A N 1
ATOM 556 C CA . ASN A 1 81 ? 10.79218 -5.24004 54.62570 1.000 64.42022 182 ASN A CA 1
ATOM 557 C C . ASN A 1 81 ? 9.50389 -4.66780 54.05692 1.000 54.01819 182 ASN A C 1
ATOM 558 O O . ASN A 1 81 ? 9.48489 -4.18888 52.91485 1.000 51.14494 182 ASN A O 1
ATOM 563 N N . GLU A 1 82 ? 8.42510 -4.73170 54.85452 1.000 61.28285 183 GLU A N 1
ATOM 564 C CA . GLU A 1 82 ? 7.10367 -4.27087 54.40992 1.000 53.27424 183 GLU A CA 1
ATOM 565 C C . GLU A 1 82 ? 7.15492 -2.82420 53.93355 1.000 52.05663 183 GLU A C 1
ATOM 566 O O . GLU A 1 82 ? 6.50471 -2.47084 52.94262 1.000 59.25881 183 GLU A O 1
ATOM 568 N N . LYS A 1 83 ? 7.99184 -1.99121 54.57865 1.000 54.68577 184 LYS A N 1
ATOM 569 C CA . LYS A 1 83 ? 8.06666 -0.58726 54.19103 1.000 52.64115 184 LYS A CA 1
ATOM 570 C C . LYS A 1 83 ? 8.71743 -0.38681 52.82299 1.000 48.40229 184 LYS A C 1
ATOM 571 O O . LYS A 1 83 ? 8.54192 0.67542 52.20822 1.000 53.04738 184 LYS A O 1
ATOM 573 N N . ALA A 1 84 ? 9.40297 -1.39985 52.28904 1.000 48.12287 185 ALA A N 1
ATOM 574 C CA . ALA A 1 84 ? 10.12494 -1.24813 51.02751 1.000 45.93381 185 ALA A CA 1
ATOM 575 C C . ALA A 1 84 ? 9.36748 -1.79025 49.79930 1.000 45.56840 185 ALA A C 1
ATOM 576 O O . ALA A 1 84 ? 9.89613 -1.69883 48.67444 1.000 41.72237 185 ALA A O 1
ATOM 578 N N . ILE A 1 85 ? 8.15478 -2.33712 49.98967 1.000 43.60882 186 ILE A N 1
ATOM 579 C CA . ILE A 1 85 ? 7.36502 -3.00106 48.94615 1.000 41.85215 186 ILE A CA 1
ATOM 580 C C . ILE A 1 85 ? 6.06143 -2.22846 48.70204 1.000 43.53875 186 ILE A C 1
ATOM 581 O O . ILE A 1 85 ? 5.54640 -1.55364 49.61774 1.000 42.07986 186 ILE A O 1
ATOM 586 N N . HIS A 1 86 ? 5.46794 -2.45445 47.50611 1.000 39.35545 187 HIS A N 1
ATOM 587 C CA . HIS A 1 86 ? 4.10399 -2.03535 47.17784 1.000 38.71372 187 HIS A CA 1
ATOM 588 C C . HIS A 1 86 ? 3.13729 -2.89817 47.94741 1.000 40.99326 187 HIS A C 1
ATOM 589 O O . HIS A 1 86 ? 3.12997 -4.10533 47.77366 1.000 44.58316 187 HIS A O 1
ATOM 596 N N . LYS A 1 87 ? 2.31781 -2.30998 48.79744 1.000 41.40008 188 LYS A N 1
ATOM 597 C CA . LYS A 1 87 ? 1.45601 -3.16129 49.58812 1.000 46.15685 188 LYS A CA 1
ATOM 598 C C . LYS A 1 87 ? 0.15924 -3.53023 48.85752 1.000 44.21196 188 LYS A C 1
ATOM 599 O O . LYS A 1 87 ? -0.40586 -4.59423 49.14451 1.000 55.25491 188 LYS A O 1
ATOM 601 N N . GLU A 1 88 ? -0.31693 -2.70552 47.92574 1.000 44.41847 189 GLU A N 1
ATOM 602 C CA . GLU A 1 88 ? -1.60711 -2.98619 47.29011 1.000 46.77058 189 GLU A CA 1
ATOM 603 C C . GLU A 1 88 ? -1.53641 -4.13871 46.28926 1.000 44.59112 189 GLU A C 1
ATOM 604 O O . GLU A 1 88 ? -0.62547 -4.21878 45.45575 1.000 39.86925 189 GLU A O 1
ATOM 610 N N . GLY A 1 89 ? -2.56680 -4.99218 46.31210 1.000 43.28719 190 GLY A N 1
ATOM 611 C CA . GLY A 1 89 ? -2.67369 -6.04225 45.30470 1.000 41.46849 190 GLY A CA 1
ATOM 612 C C . GLY A 1 89 ? -2.94179 -5.51589 43.89993 1.000 38.20983 190 GLY A C 1
ATOM 613 O O . GLY A 1 89 ? -3.50674 -4.43112 43.69706 1.000 41.45160 190 GLY A O 1
ATOM 614 N N . CYS A 1 90 ? -2.55394 -6.33212 42.90303 1.000 37.35824 191 CYS A N 1
ATOM 615 C CA . CYS A 1 90 ? -2.68367 -5.95579 41.47957 1.000 35.99117 191 CYS A CA 1
ATOM 616 C C . CYS A 1 90 ? -4.08033 -6.20023 40.93875 1.000 36.76618 191 CYS A C 1
ATOM 617 O O . CYS A 1 90 ? -4.48956 -5.53977 39.98542 1.000 37.25300 191 CYS A O 1
ATOM 620 N N . VAL A 1 91 ? -4.82852 -7.13571 41.50559 1.000 38.29942 192 VAL A N 1
ATOM 621 C CA . VAL A 1 91 ? -6.07376 -7.51597 40.83405 1.000 39.16118 192 VAL A CA 1
ATOM 622 C C . VAL A 1 91 ? -7.07307 -6.35912 40.86361 1.000 39.68490 192 VAL A C 1
ATOM 623 O O . VAL A 1 91 ? -7.65294 -5.99995 39.84143 1.000 39.70373 192 VAL A O 1
ATOM 627 N N . GLU A 1 92 ? -7.30518 -5.74652 42.03718 1.000 42.19685 193 GLU A N 1
ATOM 628 C CA . GLU A 1 92 ? -8.26982 -4.63727 42.05712 1.000 41.23851 193 GLU A CA 1
ATOM 629 C C . GLU A 1 92 ? -7.74998 -3.43941 41.29795 1.000 39.78639 193 GLU A C 1
ATOM 630 O O . GLU A 1 92 ? -8.49939 -2.78945 40.56001 1.000 41.29262 193 GLU A O 1
ATOM 632 N N . LYS A 1 93 ? -6.46368 -3.13616 41.44696 1.000 38.81525 194 LYS A N 1
ATOM 633 C CA . LYS A 1 93 ? -5.87984 -1.95589 40.83473 1.000 38.17075 194 LYS A CA 1
ATOM 634 C C . LYS A 1 93 ? -5.81165 -2.07011 39.30137 1.000 36.24538 194 LYS A C 1
ATOM 635 O O . LYS A 1 93 ? -6.29659 -1.19469 38.57518 1.000 39.13845 194 LYS A O 1
ATOM 641 N N . ILE A 1 94 ? -5.20638 -3.14100 38.80326 1.000 35.54160 195 ILE A N 1
ATOM 642 C CA . ILE A 1 94 ? -5.15130 -3.34190 37.34982 1.000 34.94351 195 ILE A CA 1
ATOM 643 C C . ILE A 1 94 ? -6.54333 -3.63704 36.81218 1.000 36.39538 195 ILE A C 1
ATOM 644 O O . ILE A 1 94 ? -6.91625 -3.19922 35.71393 1.000 36.56658 195 ILE A O 1
ATOM 649 N N . GLY A 1 95 ? -7.32204 -4.43192 37.55310 1.000 37.71054 196 GLY A N 1
ATOM 650 C CA . GLY A 1 95 ? -8.65558 -4.76464 37.08888 1.000 39.36841 196 GLY A CA 1
ATOM 651 C C . GLY A 1 95 ? -9.52634 -3.54453 36.85963 1.000 40.30952 196 GLY A C 1
ATOM 652 O O . GLY A 1 95 ? -10.27574 -3.47656 35.88616 1.000 41.28617 196 GLY A O 1
ATOM 653 N N . GLY A 1 96 ? -9.48513 -2.58427 37.77848 1.000 40.34794 197 GLY A N 1
ATOM 654 C CA . GLY A 1 96 ? -10.29230 -1.38864 37.56493 1.000 43.09620 197 GLY A CA 1
ATOM 655 C C . GLY A 1 96 ? -9.83285 -0.62360 36.33832 1.000 41.70232 197 GLY A C 1
ATOM 656 O O . GLY A 1 96 ? -10.65483 -0.04478 35.59655 1.000 41.93846 197 GLY A O 1
ATOM 657 N N . TRP A 1 97 ? -8.52832 -0.66054 36.07986 1.000 41.05348 198 TRP A N 1
ATOM 658 C CA . TRP A 1 97 ? -7.98316 -0.02381 34.87858 1.000 44.22004 198 TRP A CA 1
ATOM 659 C C . TRP A 1 97 ? -8.44923 -0.75558 33.61260 1.000 41.83681 198 TRP A C 1
ATOM 660 O O . TRP A 1 97 ? -8.90667 -0.12129 32.64639 1.000 44.84454 198 TRP A O 1
ATOM 671 N N . LEU A 1 98 ? -8.42521 -2.09945 33.63369 1.000 38.66325 199 LEU A N 1
ATOM 672 C CA . LEU A 1 98 ? -8.98456 -2.88069 32.52226 1.000 39.51277 199 LEU A CA 1
ATOM 673 C C . LEU A 1 98 ? -10.47604 -2.59077 32.30331 1.000 41.92105 199 LEU A C 1
ATOM 674 O O . LEU A 1 98 ? -10.92711 -2.43272 31.15624 1.000 44.29375 199 LEU A O 1
ATOM 679 N N . ARG A 1 99 ? -11.27684 -2.50606 33.38415 1.000 43.00545 200 ARG A N 1
ATOM 680 C CA . ARG A 1 99 ? -12.70158 -2.21866 33.18414 1.000 45.55997 200 ARG A CA 1
ATOM 681 C C . ARG A 1 99 ? -12.90499 -0.84433 32.56720 1.000 46.27564 200 ARG A C 1
ATOM 682 O O . ARG A 1 99 ? -13.83425 -0.63787 31.76589 1.000 49.94188 200 ARG A O 1
ATOM 690 N N . LYS A 1 100 ? -12.05069 0.10745 32.93467 1.000 45.75005 201 LYS A N 1
ATOM 691 C CA . LYS A 1 100 ? -12.13242 1.47467 32.42510 1.000 47.05535 201 LYS A CA 1
ATOM 692 C C . LYS A 1 100 ? -11.66534 1.55691 30.96958 1.000 59.59357 201 LYS A C 1
ATOM 693 O O . LYS A 1 100 ? -11.99922 2.52191 30.26713 1.000 52.31988 201 LYS A O 1
ATOM 699 N N . ASN A 1 101 ? -10.96744 0.53340 30.47056 1.000 51.72051 202 ASN A N 1
ATOM 700 C CA . ASN A 1 101 ? -10.50257 0.53391 29.08069 1.000 55.55489 202 ASN A CA 1
ATOM 701 C C . ASN A 1 101 ? -10.95016 -0.72340 28.30531 1.000 61.07883 202 ASN A C 1
ATOM 702 O O . ASN A 1 101 ? -10.20308 -1.25409 27.47710 1.000 61.77324 202 ASN A O 1
ATOM 707 N N . VAL A 1 102 ? -12.20544 -1.17129 28.48537 1.000 60.74880 203 VAL A N 1
ATOM 708 C CA . VAL A 1 102 ? -12.59571 -2.52134 28.05045 1.000 60.53871 203 VAL A CA 1
ATOM 709 C C . VAL A 1 102 ? -12.91896 -2.58227 26.55103 1.000 67.06531 203 VAL A C 1
ATOM 710 O O . VAL A 1 102 ? -12.62390 -3.58674 25.87982 1.000 59.52917 203 VAL A O 1
ATOM 714 N N . GLU A 1 103 ? -13.54543 -1.54000 26.00103 1.000 62.87851 204 GLU A N 1
ATOM 715 C CA . GLU A 1 103 ? -13.87007 -1.50071 24.58081 1.000 70.95627 204 GLU A CA 1
ATOM 716 C C . GLU A 1 103 ? -12.65733 -1.16387 23.72864 1.000 68.32429 204 GLU A C 1
ATOM 717 O O . GLU A 1 103 ? -12.80727 -0.85479 22.53796 1.000 81.04319 204 GLU A O 1
ATOM 719 N N . ASN A 1 104 ? -11.46805 -1.18609 24.32902 1.000 61.66393 205 ASN A N 1
ATOM 720 C CA . ASN A 1 104 ? -10.21975 -1.00452 23.60755 1.000 64.60233 205 ASN A CA 1
ATOM 721 C C . ASN A 1 104 ? -9.26357 -2.17507 23.80008 1.000 57.70747 205 ASN A C 1
ATOM 722 O O . ASN A 1 104 ? -8.14074 -2.12087 23.27583 1.000 51.63644 205 ASN A O 1
ATOM 724 N N . LEU A 1 105 ? -9.66562 -3.22044 24.55791 1.000 57.97413 206 LEU A N 1
ATOM 725 C CA . LEU A 1 105 ? -8.78407 -4.34289 24.90841 1.000 54.55839 206 LEU A CA 1
ATOM 726 C C . LEU A 1 105 ? -9.36809 -5.73337 24.64360 1.000 54.17065 206 LEU A C 1
ATOM 727 O O . LEU A 1 105 ? -8.59948 -6.70528 24.65920 1.000 44.39633 206 LEU A O 1
ATOM 732 N N . TYR A 1 106 ? -10.67903 -5.86462 24.37819 1.000 62.32623 207 TYR A N 1
ATOM 733 C CA . TYR A 1 106 ? -11.32857 -7.17519 24.42228 1.000 68.35411 207 TYR A CA 1
ATOM 734 C C . TYR A 1 106 ? -12.40504 -7.41868 23.37092 1.000 68.78792 207 TYR A C 1
ATOM 735 O O . TYR A 1 106 ? -12.80187 -8.57809 23.20814 1.000 61.92953 207 TYR A O 1
ATOM 737 N N . PHE A 1 107 ? -12.89888 -6.39616 22.66734 1.000 74.35457 208 PHE A N 1
ATOM 738 C CA . PHE A 1 107 ? -14.02894 -6.55343 21.75192 1.000 73.26817 208 PHE A CA 1
ATOM 739 C C . PHE A 1 107 ? -13.56953 -7.14568 20.41337 1.000 76.34959 208 PHE A C 1
ATOM 740 O O . PHE A 1 107 ? -12.43898 -6.92087 19.96377 1.000 65.51583 208 PHE A O 1
ATOM 742 N N . GLN A 1 108 ? -14.45652 -7.91785 19.78073 1.000 83.35041 209 GLN A N 1
ATOM 743 C CA . GLN A 1 108 ? -14.08694 -8.72585 18.61054 1.000 76.32179 209 GLN A CA 1
ATOM 744 C C . GLN A 1 108 ? -14.34764 -8.02646 17.27463 1.000 76.91229 209 GLN A C 1
ATOM 745 O O . GLN A 1 108 ? -14.93666 -6.94378 17.22459 1.000 81.69480 209 GLN A O 1
ATOM 751 N N . SER B 2 3 ? 11.63431 -11.59613 23.92300 1.000 66.45794 3 SER B N 1
ATOM 752 C CA . SER B 2 3 ? 12.70152 -12.56948 24.18919 1.000 76.65248 3 SER B CA 1
ATOM 753 C C . SER B 2 3 ? 13.11808 -13.36247 22.93298 1.000 80.89529 3 SER B C 1
ATOM 754 O O . SER B 2 3 ? 12.41780 -13.36147 21.91435 1.000 75.02324 3 SER B O 1
ATOM 756 N N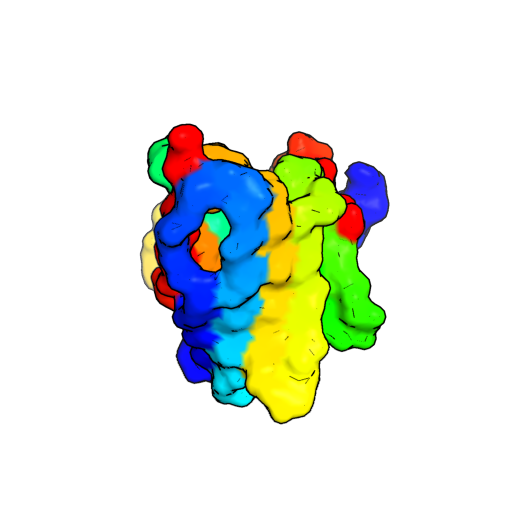 . SER B 2 4 ? 14.25035 -14.06369 23.02354 1.000 84.22764 4 SER B N 1
ATOM 757 C CA . SER B 2 4 ? 14.91165 -14.64929 21.86231 1.000 71.32539 4 SER B CA 1
ATOM 758 C C . SER B 2 4 ? 14.41963 -16.05231 21.51644 1.000 65.57609 4 SER B C 1
ATOM 759 O O . SER B 2 4 ? 14.99838 -16.69000 20.63105 1.000 68.34361 4 SER B O 1
ATOM 761 N N . GLN B 2 5 ? 13.39933 -16.57682 22.20231 1.000 50.02936 5 GLN B N 1
ATOM 762 C CA . GLN B 2 5 ? 12.91492 -17.88925 21.79142 1.000 39.35432 5 GLN B CA 1
ATOM 763 C C . GLN B 2 5 ? 12.06053 -17.76193 20.52279 1.000 41.71331 5 GLN B C 1
ATOM 764 O O . GLN B 2 5 ? 11.97027 -18.71873 19.75551 1.000 41.55611 5 GLN B O 1
ATOM 766 N N . VAL B 2 6 ? 11.45669 -16.59929 20.29687 1.000 40.93806 6 VAL B N 1
ATOM 767 C CA . VAL B 2 6 ? 10.61842 -16.31021 19.14042 1.000 35.91868 6 VAL B CA 1
ATOM 768 C C . VAL B 2 6 ? 11.07837 -14.99017 18.52209 1.000 40.30889 6 VAL B C 1
ATOM 769 O O . VAL B 2 6 ? 11.35479 -14.02279 19.24510 1.000 40.66931 6 VAL B O 1
ATOM 773 N N . GLN B 2 7 ? 11.16845 -14.95044 17.18053 1.000 37.28747 7 GLN B N 1
ATOM 774 C CA . GLN B 2 7 ? 11.46971 -13.72344 16.44749 1.000 35.94956 7 GLN B CA 1
ATOM 775 C C . GLN B 2 7 ? 10.27459 -13.38436 15.57828 1.000 35.21916 7 GLN B C 1
ATOM 776 O O . GLN B 2 7 ? 9.66644 -14.26628 14.95719 1.000 34.91671 7 GLN B O 1
ATOM 782 N N . LEU B 2 8 ? 9.95192 -12.09919 15.51687 1.000 32.79043 8 LEU B N 1
ATOM 783 C CA . LEU B 2 8 ? 8.87370 -11.60932 14.65093 1.000 31.18146 8 LEU B CA 1
ATOM 784 C C . LEU B 2 8 ? 9.42230 -10.54941 13.71599 1.000 30.87350 8 LEU B C 1
ATOM 785 O O . LEU B 2 8 ? 10.07935 -9.60411 14.19337 1.000 34.74162 8 LEU B O 1
ATOM 790 N N . VAL B 2 9 ? 9.11987 -10.67165 12.41055 1.000 32.38395 9 VAL B N 1
ATOM 791 C CA . VAL B 2 9 ? 9.66771 -9.76036 11.38613 1.000 32.76453 9 VAL B CA 1
ATOM 792 C C . VAL B 2 9 ? 8.52354 -9.20512 10.54317 1.000 34.00899 9 VAL B C 1
ATOM 793 O O . VAL B 2 9 ? 7.93163 -9.93912 9.75197 1.000 32.62143 9 VAL B O 1
ATOM 797 N N . GLU B 2 10 ? 8.28088 -7.89599 10.65208 1.000 35.35451 10 GLU B N 1
ATOM 798 C CA . GLU B 2 10 ? 7.22739 -7.21194 9.89974 1.000 28.21844 10 GLU B CA 1
ATOM 799 C C . GLU B 2 10 ? 7.70614 -6.76300 8.53868 1.000 36.75606 10 GLU B C 1
ATOM 800 O O . GLU B 2 10 ? 8.86077 -6.37339 8.34445 1.000 39.04439 10 GLU B O 1
ATOM 806 N N . SER B 2 11 ? 6.78568 -6.78840 7.59718 1.000 33.01259 11 SER B N 1
ATOM 807 C CA . SER B 2 11 ? 7.06521 -6.19147 6.31238 1.000 32.49666 11 SER B CA 1
ATOM 808 C C . SER B 2 11 ? 5.74256 -5.70504 5.74275 1.000 33.07482 11 SER B C 1
ATOM 809 O O . SER B 2 11 ? 4.66114 -5.88871 6.33690 1.000 33.89958 11 SER B O 1
ATOM 812 N N . GLY B 2 12 ? 5.86046 -5.00933 4.63911 1.000 34.81900 12 GLY B N 1
ATOM 813 C CA . GLY B 2 12 ? 4.66748 -4.55641 3.92064 1.000 38.31801 12 GLY B CA 1
ATOM 814 C C . GLY B 2 12 ? 4.24845 -3.13540 4.25354 1.000 43.19399 12 GLY B C 1
ATOM 815 O O . GLY B 2 12 ? 3.24260 -2.66500 3.71555 1.000 39.13750 12 GLY B O 1
ATOM 816 N N . GLY B 2 13 ? 5.00430 -2.42410 5.08114 1.000 36.98271 13 GLY B N 1
ATOM 817 C CA . GLY B 2 13 ? 4.74248 -1.01804 5.29474 1.000 39.21785 13 GLY B CA 1
ATOM 818 C C . GLY B 2 13 ? 4.98960 -0.18064 4.04602 1.000 39.02219 13 GLY B C 1
ATOM 819 O O . GLY B 2 13 ? 5.48171 -0.64646 3.01007 1.000 40.53494 13 GLY B O 1
ATOM 820 N N . GLY B 2 14 ? 4.63978 1.09612 4.16331 1.000 39.91631 14 GLY B N 1
ATOM 821 C CA . GLY B 2 14 ? 4.81597 2.02376 3.06424 1.000 43.43856 14 GLY B CA 1
ATOM 822 C C . GLY B 2 14 ? 4.01465 3.29836 3.27619 1.000 45.40276 14 GLY B C 1
ATOM 823 O O . GLY B 2 14 ? 3.49240 3.55938 4.37509 1.000 42.21139 14 GLY B O 1
ATOM 824 N N . SER B 2 15 ? 3.96837 4.09711 2.20286 1.000 40.34229 15 SER B N 1
ATOM 825 C CA . SER B 2 15 ? 3.31507 5.40388 2.15835 1.000 43.82494 15 SER B CA 1
ATOM 826 C C . SER B 2 15 ? 2.22203 5.37735 1.11424 1.000 48.27459 15 SER B C 1
ATOM 827 O O . SER B 2 15 ? 2.49419 5.12285 -0.05875 1.000 52.25531 15 SER B O 1
ATOM 830 N N . VAL B 2 16 ? 1.00685 5.72896 1.50553 1.000 45.91290 16 VAL B N 1
ATOM 831 C CA . VAL B 2 16 ? -0.10447 5.69469 0.56676 1.000 48.54156 16 VAL B CA 1
ATOM 832 C C . VAL B 2 16 ? -0.96863 6.91785 0.76795 1.000 53.60330 16 VAL B C 1
ATOM 833 O O . VAL B 2 16 ? -0.93050 7.57251 1.81138 1.000 49.84906 16 VAL B O 1
ATOM 837 N N . GLN B 2 17 ? -1.77435 7.20462 -0.24795 1.000 51.45280 17 GLN B N 1
ATOM 838 C CA . GLN B 2 17 ? -2.74239 8.27053 -0.12331 1.000 55.63678 17 GLN B CA 1
ATOM 839 C C . GLN B 2 17 ? -3.94485 7.75789 0.64611 1.000 52.22032 17 GLN B C 1
ATOM 840 O O . GLN B 2 17 ? -4.27670 6.56184 0.61102 1.000 49.82959 17 GLN B O 1
ATOM 846 N N . ALA B 2 18 ? -4.58763 8.67146 1.36420 1.000 56.64012 18 ALA B N 1
ATOM 847 C CA . ALA B 2 18 ? -5.76847 8.32488 2.13583 1.000 54.89923 18 ALA B CA 1
ATOM 848 C C . ALA B 2 18 ? -6.81783 7.63605 1.27114 1.000 56.71413 18 ALA B C 1
ATOM 849 O O . ALA B 2 18 ? -7.00304 7.96815 0.09032 1.000 59.45483 18 ALA B O 1
ATOM 851 N N . GLY B 2 19 ? -7.54808 6.69823 1.89293 1.000 51.15703 19 GLY B N 1
ATOM 852 C CA . GLY B 2 19 ? -8.49771 5.86101 1.19050 1.000 49.50943 19 GLY B CA 1
ATOM 853 C C . GLY B 2 19 ? -7.89998 4.61320 0.56327 1.000 52.99723 19 GLY B C 1
ATOM 854 O O . GLY B 2 19 ? -8.65772 3.70905 0.18818 1.000 50.17134 19 GLY B O 1
ATOM 855 N N . GLY B 2 20 ? -6.56600 4.54663 0.43762 1.000 52.50608 20 GLY B N 1
ATOM 856 C CA . GLY B 2 20 ? -5.87080 3.40170 -0.11883 1.000 47.42679 20 GLY B CA 1
ATOM 857 C C . GLY B 2 20 ? -5.74418 2.25443 0.87749 1.000 40.92064 20 GLY B C 1
ATOM 858 O O . GLY B 2 20 ? -6.30559 2.27968 1.97244 1.000 41.74275 20 GLY B O 1
ATOM 859 N N . SER B 2 21 ? -5.01372 1.21251 0.47002 1.000 39.35835 21 SER B N 1
ATOM 860 C CA . SER B 2 21 ? -4.87095 -0.01824 1.24774 1.000 36.33332 21 SER B CA 1
ATOM 861 C C . SER B 2 21 ? -3.39789 -0.39906 1.35213 1.000 39.49986 21 SER B C 1
ATOM 862 O O . SER B 2 21 ? -2.59016 -0.01618 0.49838 1.000 39.96074 21 SER B O 1
ATOM 865 N N . LEU B 2 22 ? -3.07997 -1.19903 2.37985 1.000 34.66743 22 LEU B N 1
ATOM 866 C CA . LEU B 2 22 ? -1.79407 -1.86575 2.53807 1.000 35.84931 22 LEU B CA 1
ATOM 867 C C . LEU B 2 22 ? -2.07799 -3.26244 3.05020 1.000 39.42728 22 LEU B C 1
ATOM 868 O O . LEU B 2 22 ? -3.18846 -3.55974 3.52673 1.000 39.14604 22 LEU B O 1
ATOM 873 N N . ARG B 2 23 ? -1.04458 -4.11347 3.06066 1.000 31.17374 23 ARG B N 1
ATOM 874 C CA . ARG B 2 23 ? -1.18374 -5.38038 3.77881 1.000 29.97975 23 ARG B CA 1
ATOM 875 C C . ARG B 2 23 ? 0.11941 -5.63675 4.52297 1.000 32.57115 23 ARG B C 1
ATOM 876 O O . ARG B 2 23 ? 1.16431 -5.87593 3.89098 1.000 33.45831 23 ARG B O 1
ATOM 884 N N . LEU B 2 24 ? 0.06900 -5.52224 5.84786 1.000 29.15696 24 LEU B N 1
ATOM 885 C CA . LEU B 2 24 ? 1.26305 -5.82832 6.61407 1.000 31.36657 24 LEU B CA 1
ATOM 886 C C . LEU B 2 24 ? 1.38158 -7.33923 6.76632 1.000 31.31229 24 LEU B C 1
ATOM 887 O O . LEU B 2 24 ? 0.38543 -8.05630 6.80773 1.000 30.49326 24 LEU B O 1
ATOM 892 N N . SER B 2 25 ? 2.62217 -7.83918 6.87717 1.000 33.00915 25 SER B N 1
ATOM 893 C CA . SER B 2 25 ? 2.79009 -9.25827 7.15914 1.000 29.16556 25 SER B CA 1
ATOM 894 C C . SER B 2 25 ? 3.80929 -9.39821 8.27616 1.000 30.14100 25 SER B C 1
ATOM 895 O O . SER B 2 25 ? 4.66248 -8.52769 8.46730 1.000 32.11594 25 SER B O 1
ATOM 898 N N . CYS B 2 26 ? 3.66359 -10.45687 9.06623 1.000 27.55832 26 CYS B N 1
ATOM 899 C CA . CYS B 2 26 ? 4.61954 -10.65312 10.14630 1.000 26.79615 26 CYS B CA 1
ATOM 900 C C . CYS B 2 26 ? 5.01501 -12.13387 10.11538 1.000 31.66598 26 CYS B C 1
ATOM 901 O O . CYS B 2 26 ? 4.15468 -13.01561 10.26332 1.000 32.20387 26 CYS B O 1
ATOM 904 N N . ALA B 2 27 ? 6.30192 -12.40763 9.89410 1.000 33.08689 27 ALA B N 1
ATOM 905 C CA . ALA B 2 27 ? 6.79785 -13.78544 9.79054 1.000 34.26925 27 ALA B CA 1
ATOM 906 C C . ALA B 2 27 ? 7.33863 -14.19153 11.15839 1.000 30.37882 27 ALA B C 1
ATOM 907 O O . ALA B 2 27 ? 8.19002 -13.49320 11.71882 1.000 32.10187 27 ALA B O 1
ATOM 909 N N . ALA B 2 28 ? 6.81230 -15.29413 11.72496 1.000 30.72412 28 ALA B N 1
ATOM 910 C CA . ALA B 2 28 ? 7.23746 -15.76359 13.04215 1.000 30.15034 28 ALA B CA 1
ATOM 911 C C . ALA B 2 28 ? 8.19724 -16.92892 12.90756 1.000 29.69824 28 ALA B C 1
ATOM 912 O O . ALA B 2 28 ? 7.98267 -17.83426 12.08898 1.000 35.31383 28 ALA B O 1
ATOM 914 N N . SER B 2 29 ? 9.27046 -16.88284 13.67572 1.000 34.16183 29 SER B N 1
ATOM 915 C CA . SER B 2 29 ? 10.23532 -17.97597 13.66454 1.000 34.23135 29 SER B CA 1
ATOM 916 C C . SER B 2 29 ? 10.63444 -18.29212 15.09075 1.000 38.32474 29 SER B C 1
ATOM 917 O O . SER B 2 29 ? 10.32715 -17.55228 16.03101 1.000 36.16732 29 SER B O 1
ATOM 920 N N . GLY B 2 30 ? 11.32180 -19.41162 15.24380 1.000 35.35540 30 GLY B N 1
ATOM 921 C CA . GLY B 2 30 ? 11.68463 -19.89230 16.56239 1.000 38.31182 30 GLY B CA 1
ATOM 922 C C . GLY B 2 30 ? 10.62609 -20.78270 17.18269 1.000 43.44269 30 GLY B C 1
ATOM 923 O O . GLY B 2 30 ? 9.93913 -21.53396 16.48171 1.000 35.96616 30 GLY B O 1
ATOM 924 N N . SER B 2 31 ? 10.52481 -20.75561 18.51242 1.000 44.91931 31 SER B N 1
ATOM 925 C CA . SER B 2 31 ? 9.71198 -21.74097 19.22321 1.000 43.54954 31 SER B CA 1
ATOM 926 C C . SER B 2 31 ? 8.29376 -21.19468 19.30465 1.000 46.97950 31 SER B C 1
ATOM 927 O O . SER B 2 31 ? 7.82557 -20.69724 20.32806 1.000 51.80295 31 SER B O 1
ATOM 930 N N . ILE B 2 32 ? 7.61856 -21.22925 18.15337 1.000 45.34841 32 ILE B N 1
ATOM 931 C CA . ILE B 2 32 ? 6.34853 -20.52686 18.02359 1.000 43.01811 32 ILE B CA 1
ATOM 932 C C . ILE B 2 32 ? 5.13180 -21.38851 18.38138 1.000 41.98642 32 ILE B C 1
ATOM 933 O O . ILE B 2 32 ? 4.00092 -20.87950 18.37526 1.000 39.13047 32 ILE B O 1
ATOM 938 N N . SER B 2 33 ? 5.32554 -22.66867 18.72902 1.000 44.76106 33 SER B N 1
ATOM 939 C CA . SER B 2 33 ? 4.17770 -23.51697 19.03748 1.000 44.04262 33 SER B CA 1
ATOM 940 C C . SER B 2 33 ? 3.49326 -23.09610 20.33993 1.000 42.59899 33 SER B C 1
ATOM 941 O O . SER B 2 33 ? 2.33354 -23.44932 20.56727 1.000 50.78742 33 SER B O 1
ATOM 944 N N . SER B 2 34 ? 4.16512 -22.27978 21.14707 1.000 37.62224 34 SER B N 1
ATOM 945 C CA . SER B 2 34 ? 3.69490 -21.70375 22.40440 1.000 44.18166 34 SER B CA 1
ATOM 946 C C . SER B 2 34 ? 2.73287 -20.52599 22.23951 1.000 42.17212 34 SER B C 1
ATOM 947 O O . SER B 2 34 ? 2.15004 -20.05290 23.23771 1.000 42.63675 34 SER B O 1
ATOM 950 N N . ILE B 2 35 ? 2.59251 -19.98337 21.03477 1.000 35.90795 35 ILE B N 1
ATOM 951 C CA . ILE B 2 35 ? 1.93747 -18.70739 20.87883 1.000 32.38993 35 ILE B CA 1
ATOM 952 C C . ILE B 2 35 ? 0.42960 -18.89110 20.91103 1.000 34.16941 35 ILE B C 1
ATOM 953 O O . ILE B 2 35 ? -0.11774 -19.69155 20.13687 1.000 37.70911 35 ILE B O 1
ATOM 958 N N . THR B 2 36 ? -0.24028 -18.11530 21.76759 1.000 32.90619 36 THR B N 1
ATOM 959 C CA . THR B 2 36 ? -1.69170 -18.09087 21.90462 1.000 33.65755 36 THR B CA 1
ATOM 960 C C . THR B 2 36 ? -2.35368 -16.89486 21.24647 1.000 36.73419 36 THR B C 1
ATOM 961 O O . THR B 2 36 ? -3.47889 -17.03935 20.75737 1.000 37.18010 36 THR B O 1
ATOM 965 N N . TYR B 2 37 ? -1.68186 -15.72918 21.17537 1.000 31.22636 37 TYR B N 1
ATOM 966 C CA . TYR B 2 37 ? -2.19877 -14.59872 20.40284 1.000 29.31159 37 TYR B CA 1
ATOM 967 C C . TYR B 2 37 ? -1.09557 -14.01656 19.54078 1.000 32.20709 37 TYR B C 1
ATOM 968 O O . TYR B 2 37 ? 0.04551 -13.89862 20.00331 1.000 31.25339 37 TYR B O 1
ATOM 977 N N . LEU B 2 38 ? -1.46132 -13.62380 18.31980 1.000 30.08592 38 LEU B N 1
ATOM 978 C CA . LEU B 2 38 ? -0.64672 -12.79007 17.43888 1.000 27.91892 38 LEU B CA 1
ATOM 979 C C . LEU B 2 38 ? -1.35127 -11.44729 17.34798 1.000 31.79099 38 LEU B C 1
ATOM 980 O O . LEU B 2 38 ? -2.52922 -11.37416 16.99741 1.000 30.88713 38 LEU B O 1
ATOM 985 N N . GLY B 2 39 ? -0.65913 -10.37181 17.72281 1.000 31.18623 39 GLY B N 1
ATOM 986 C CA . GLY B 2 39 ? -1.30206 -9.08373 17.76330 1.000 31.42554 39 GLY B CA 1
ATOM 987 C C . GLY B 2 39 ? -0.54611 -8.07919 16.93149 1.000 29.11492 39 GLY B C 1
ATOM 988 O O . GLY B 2 39 ? 0.67389 -8.16389 16.74918 1.000 29.90660 39 GLY B O 1
ATOM 989 N N . TRP B 2 40 ? -1.28114 -7.04247 16.52671 1.000 27.30946 40 TRP B N 1
ATOM 990 C CA . TRP B 2 40 ? -0.73906 -5.88745 15.80322 1.000 27.00784 40 TRP B CA 1
ATOM 991 C C . TRP B 2 40 ? -0.96194 -4.68794 16.70544 1.000 30.53631 40 TRP B C 1
ATOM 992 O O . TRP B 2 40 ? -2.08497 -4.48229 17.14921 1.000 29.75661 40 TRP B O 1
ATOM 1003 N N . PHE B 2 41 ? 0.10745 -3.95453 17.03418 1.000 29.62153 41 PHE B N 1
ATOM 1004 C CA . PHE B 2 41 ? 0.07151 -2.74875 17.87099 1.000 31.20322 41 PHE B CA 1
ATOM 1005 C C . PHE B 2 41 ? 0.56996 -1.58450 17.01614 1.000 37.27267 41 PHE B C 1
ATOM 1006 O O . PHE B 2 41 ? 1.26289 -1.78964 16.02127 1.000 38.06521 41 PHE B O 1
ATOM 1014 N N . ARG B 2 42 ? 0.18782 -0.36370 17.32927 1.000 33.18358 42 ARG B N 1
ATOM 1015 C CA . ARG B 2 42 ? 0.72886 0.72294 16.51729 1.000 34.21348 42 ARG B CA 1
ATOM 1016 C C . ARG B 2 42 ? 1.07882 1.88438 17.41842 1.000 36.55055 42 ARG B C 1
ATOM 1017 O O . ARG B 2 42 ? 0.46098 2.08738 18.46902 1.000 37.76612 42 ARG B O 1
ATOM 1025 N N . GLN B 2 43 ? 2.08873 2.65307 17.01710 1.000 38.12135 43 GLN B N 1
ATOM 1026 C CA . GLN B 2 43 ? 2.43560 3.82052 17.81531 1.000 40.68075 43 GLN B CA 1
ATOM 1027 C C . GLN B 2 43 ? 2.52498 4.97804 16.84093 1.000 45.15448 43 GLN B C 1
ATOM 1028 O O . GLN B 2 43 ? 3.47215 5.05995 16.05795 1.000 42.36276 43 GLN B O 1
ATOM 1034 N N . ALA B 2 44 ? 1.48887 5.82119 16.86141 1.000 48.18963 44 ALA B N 1
ATOM 1035 C CA . ALA B 2 44 ? 1.37271 7.00409 16.01245 1.000 48.91594 44 ALA B CA 1
ATOM 1036 C C . ALA B 2 44 ? 2.23956 8.13952 16.54330 1.000 49.66157 44 ALA B C 1
ATOM 1037 O O . ALA B 2 44 ? 2.60145 8.16964 17.72379 1.000 51.89738 44 ALA B O 1
ATOM 1039 N N . PRO B 2 45 ? 2.61157 9.09901 15.68556 1.000 52.07415 45 PRO B N 1
ATOM 1040 C CA . PRO B 2 45 ? 3.43900 10.20354 16.16536 1.000 51.81495 45 PRO B CA 1
ATOM 1041 C C . PRO B 2 45 ? 2.74359 10.92642 17.31603 1.000 64.56156 45 PRO B C 1
ATOM 1042 O O . PRO B 2 45 ? 1.56696 11.28766 17.21713 1.000 60.20086 45 PRO B O 1
ATOM 1046 N N . GLY B 2 46 ? 3.47362 11.10306 18.42624 1.000 58.65257 46 GLY B N 1
ATOM 1047 C CA . GLY B 2 46 ? 2.96710 11.82981 19.58019 1.000 68.51419 46 GLY B CA 1
ATOM 1048 C C . GLY B 2 46 ? 1.94434 11.11557 20.45067 1.000 66.64163 46 GLY B C 1
ATOM 1049 O O . GLY B 2 46 ? 1.29011 11.76355 21.26884 1.000 63.66524 46 GLY B O 1
ATOM 1050 N N . LYS B 2 47 ? 1.80252 9.79970 20.32603 1.000 56.58778 47 LYS B N 1
ATOM 1051 C CA . LYS B 2 47 ? 0.77985 9.04330 21.03762 1.000 56.79300 47 LYS B CA 1
ATOM 1052 C C . LYS B 2 47 ? 1.39568 7.76883 21.60129 1.000 54.02609 47 LYS B C 1
ATOM 1053 O O . LYS B 2 47 ? 2.37478 7.24462 21.05933 1.000 59.77849 47 LYS B O 1
ATOM 1059 N N . GLU B 2 48 ? 0.78026 7.24524 22.66832 1.000 52.57653 48 GLU B N 1
ATOM 1060 C CA . GLU B 2 48 ? 1.14241 5.93765 23.21708 1.000 51.95809 48 GLU B CA 1
ATOM 1061 C C . GLU B 2 48 ? 0.76906 4.79727 22.26578 1.000 44.48512 48 GLU B C 1
ATOM 1062 O O . GLU B 2 48 ? -0.09552 4.92334 21.38363 1.000 45.44565 48 GLU B O 1
ATOM 1064 N N . ARG B 2 49 ? 1.42353 3.65841 22.46951 1.000 43.56218 49 ARG B N 1
ATOM 1065 C CA . ARG B 2 49 ? 1.15122 2.46985 21.65676 1.000 41.25236 49 ARG B CA 1
ATOM 1066 C C . ARG B 2 49 ? -0.22153 1.89849 21.99661 1.000 40.91499 49 ARG B C 1
ATOM 1067 O O . ARG B 2 49 ? -0.62862 1.87677 23.16954 1.000 41.20483 49 ARG B O 1
ATOM 1075 N N . GLU B 2 50 ? -0.93820 1.44835 20.98031 1.000 39.63477 50 GLU B N 1
ATOM 1076 C CA . GLU B 2 50 ? -2.27186 0.89034 21.16177 1.000 38.69708 50 GLU B CA 1
ATOM 1077 C C . GLU B 2 50 ? -2.44514 -0.38994 20.36848 1.000 36.25348 50 GLU B C 1
ATOM 1078 O O . GLU B 2 50 ? -1.85696 -0.57088 19.30699 1.000 36.49054 50 GLU B O 1
ATOM 1084 N N . GLY B 2 51 ? -3.28537 -1.27652 20.89176 1.000 34.57508 51 GLY B N 1
ATOM 1085 C CA . GLY B 2 51 ? -3.59688 -2.50615 20.16847 1.000 33.32909 51 GLY B CA 1
ATOM 1086 C C . GLY B 2 51 ? -4.58335 -2.19475 19.06828 1.000 36.66756 51 GLY B C 1
ATOM 1087 O O . GLY B 2 51 ? -5.52035 -1.42076 19.25170 1.000 43.33352 51 GLY B O 1
ATOM 1088 N N . VAL B 2 52 ? -4.36883 -2.82894 17.91168 1.000 30.23331 52 VAL B N 1
ATOM 1089 C CA . VAL B 2 52 ? -5.16226 -2.62099 16.71858 1.000 31.86944 52 VAL B CA 1
ATOM 1090 C C . VAL B 2 52 ? -5.98134 -3.85347 16.40148 1.000 33.34810 52 VAL B C 1
ATOM 1091 O O . VAL B 2 52 ? -7.18494 -3.76122 16.11905 1.000 33.06505 52 VAL B O 1
ATOM 1095 N N . ALA B 2 53 ? -5.33073 -5.03546 16.39607 1.000 29.48300 53 ALA B N 1
ATOM 1096 C CA . ALA B 2 53 ? -5.99850 -6.25736 15.97803 1.000 28.29281 53 ALA B CA 1
ATOM 1097 C C . ALA B 2 53 ? -5.24678 -7.41587 16.57906 1.000 31.18766 53 ALA B C 1
ATOM 1098 O O . ALA B 2 53 ? -4.03872 -7.30890 16.85062 1.000 32.4219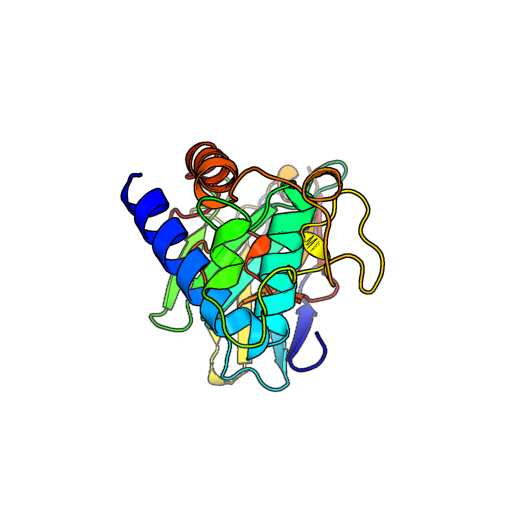6 53 ALA B O 1
ATOM 1100 N N . ALA B 2 54 ? -5.96723 -8.50320 16.87470 1.000 29.03123 54 ALA B N 1
ATOM 1101 C CA . ALA B 2 54 ? -5.27637 -9.65668 17.43704 1.000 26.86262 54 ALA B CA 1
ATOM 1102 C C . ALA B 2 54 ? -6.01708 -10.88887 16.96944 1.000 32.08606 54 ALA B C 1
ATOM 1103 O O . ALA B 2 54 ? -7.20731 -10.82833 16.68004 1.000 30.34050 54 ALA B O 1
ATOM 1105 N N . LEU B 2 55 ? -5.30080 -11.99789 16.90235 1.000 30.77610 55 LEU B N 1
ATOM 1106 C CA . LEU B 2 55 ? -5.87297 -13.26748 16.44651 1.000 31.75064 55 LEU B CA 1
ATOM 1107 C C . LEU B 2 55 ? -5.49418 -14.30488 17.47460 1.000 32.86603 55 LEU B C 1
ATOM 1108 O O . LEU B 2 55 ? -4.32948 -14.35909 17.87816 1.000 31.97440 55 LEU B O 1
ATOM 1113 N N . MET B 2 56 ? -6.47675 -15.06789 17.98724 1.000 31.40925 56 MET B N 1
ATOM 1114 C CA . MET B 2 56 ? -6.18740 -16.11867 18.94894 1.000 32.53164 56 MET B CA 1
ATOM 1115 C C . MET B 2 56 ? -5.91953 -17.38037 18.15282 1.000 33.44704 56 MET B C 1
ATOM 1116 O O . MET B 2 56 ? -6.78977 -17.81027 17.41158 1.000 36.14570 56 MET B O 1
ATOM 1121 N N . THR B 2 57 ? -4.74055 -17.99512 18.33481 1.000 35.17289 57 THR B N 1
ATOM 1122 C CA . THR B 2 57 ? -4.41793 -19.19954 17.55933 1.000 36.56876 57 THR B CA 1
ATOM 1123 C C . THR B 2 57 ? -5.28793 -20.38906 17.96618 1.000 40.93869 57 THR B C 1
ATOM 1124 O O . THR B 2 57 ? -5.50397 -21.30954 17.16244 1.000 47.47754 57 THR B O 1
ATOM 1128 N N . THR B 2 58 ? -5.74484 -20.40483 19.22991 1.000 39.79534 58 THR B N 1
ATOM 1129 C CA . THR B 2 58 ? -6.51057 -21.51769 19.79608 1.000 45.31060 58 THR B CA 1
ATOM 1130 C C . THR B 2 58 ? -7.74121 -21.83117 18.96540 1.000 48.76698 58 THR B C 1
ATOM 1131 O O . THR B 2 58 ? -8.02048 -23.00175 18.64250 1.000 52.99832 58 THR B O 1
ATOM 1135 N N . ASP B 2 59 ? -8.51201 -20.79466 18.63221 1.000 43.82109 59 ASP B N 1
ATOM 1136 C CA . ASP B 2 59 ? -9.77830 -20.96754 17.93087 1.000 46.97497 59 ASP B CA 1
ATOM 1137 C C . ASP B 2 59 ? -9.93963 -20.08319 16.71409 1.000 47.38568 59 ASP B C 1
ATOM 1138 O O . ASP B 2 59 ? -10.99038 -20.17234 16.06301 1.000 50.50548 59 ASP B O 1
ATOM 1143 N N . GLY B 2 60 ? -8.94789 -19.24404 16.37886 1.000 41.76044 60 GLY B N 1
ATOM 1144 C CA . GLY B 2 60 ? -9.03626 -18.36345 15.22913 1.000 44.56540 60 GLY B CA 1
ATOM 1145 C C . GLY B 2 60 ? -9.79424 -17.07015 15.46836 1.000 42.70475 60 GLY B C 1
ATOM 1146 O O . GLY B 2 60 ? -9.97621 -16.27906 14.51843 1.000 41.09477 60 GLY B O 1
ATOM 1147 N N . SER B 2 61 ? -10.24634 -16.83934 16.70381 1.000 40.59932 61 SER B N 1
ATOM 1148 C CA . SER B 2 61 ? -11.04735 -15.65739 16.96824 1.000 38.35343 61 SER B CA 1
ATOM 1149 C C . SER B 2 61 ? -10.19198 -14.41855 16.75458 1.000 34.90413 61 SER B C 1
ATOM 1150 O O . SER B 2 61 ? -8.96369 -14.44359 16.93444 1.000 37.39081 61 SER B O 1
ATOM 1153 N N . THR B 2 62 ? -10.85047 -13.32749 16.38226 1.000 34.18158 62 THR B N 1
ATOM 1154 C CA . THR B 2 62 ? -10.14157 -12.08506 16.10369 1.000 34.05495 62 THR B CA 1
ATOM 1155 C C . THR B 2 62 ? -10.74932 -10.95175 16.91731 1.000 37.63287 62 THR B C 1
ATOM 1156 O O . THR B 2 62 ? -11.90569 -11.00010 17.31195 1.000 37.39099 62 THR B O 1
ATOM 1160 N N . TYR B 2 63 ? -9.95701 -9.91091 17.12249 1.000 34.14387 63 TYR B N 1
ATOM 1161 C CA . TYR B 2 63 ? -10.30170 -8.81745 18.02839 1.000 37.18358 63 TYR B CA 1
ATOM 1162 C C . TYR B 2 63 ? -9.79558 -7.54569 17.38679 1.000 35.71585 63 TYR B C 1
ATOM 1163 O O . TYR B 2 63 ? -8.69539 -7.54817 16.82727 1.000 30.96608 63 TYR B O 1
ATOM 1172 N N . TYR B 2 64 ? -10.57498 -6.46349 17.46689 1.000 34.16437 64 TYR B N 1
ATOM 1173 C CA . TYR B 2 64 ? -10.18442 -5.23252 16.80313 1.000 31.85390 64 TYR B CA 1
ATOM 1174 C C . TYR B 2 64 ? -10.45355 -4.04067 17.69721 1.000 37.79158 64 TYR B C 1
ATOM 1175 O O . TYR B 2 64 ? -11.44373 -4.01690 18.44709 1.000 39.96628 64 TYR B O 1
ATOM 1184 N N . ALA B 2 65 ? -9.57573 -3.04474 17.58314 1.000 39.99842 65 ALA B N 1
ATOM 1185 C CA . ALA B 2 65 ? -9.87153 -1.71835 18.13242 1.000 38.84318 65 ALA B CA 1
ATOM 1186 C C . ALA B 2 65 ? -11.07074 -1.14006 17.41433 1.000 45.81086 65 ALA B C 1
ATOM 1187 O O . ALA B 2 65 ? -11.32082 -1.43883 16.24792 1.000 38.53907 65 ALA B O 1
ATOM 1189 N N . ASN B 2 66 ? -11.86635 -0.34742 18.13845 1.000 45.22902 66 ASN B N 1
ATOM 1190 C CA . ASN B 2 66 ? -13.07160 0.17402 17.50978 1.000 49.01790 66 ASN B CA 1
ATOM 1191 C C . ASN B 2 66 ? -12.72977 1.06884 16.32916 1.000 41.71149 66 ASN B C 1
ATOM 1192 O O . ASN B 2 66 ? -13.47111 1.12740 15.33852 1.000 47.52182 66 ASN B O 1
ATOM 1197 N N . SER B 2 67 ? -11.64332 1.81801 16.43498 1.000 44.75715 67 SER B N 1
ATOM 1198 C CA . SER B 2 67 ? -11.31799 2.73539 15.36112 1.000 43.56927 67 SER B CA 1
ATOM 1199 C C . SER B 2 67 ? -10.91049 2.04564 14.06217 1.000 46.02236 67 SER B C 1
ATOM 1200 O O . SER B 2 67 ? -10.78329 2.74602 13.05353 1.000 43.12778 67 SER B O 1
ATOM 1203 N N . VAL B 2 68 ? -10.68067 0.72622 14.05260 1.000 40.99515 68 VAL B N 1
ATOM 1204 C CA . VAL B 2 68 ? -10.28162 0.03419 12.82743 1.000 38.65083 68 VAL B CA 1
ATOM 1205 C C . VAL B 2 68 ? -11.24450 -1.06945 12.41986 1.000 44.65229 68 VAL B C 1
ATOM 1206 O O . VAL B 2 68 ? -11.08443 -1.63828 11.32364 1.000 39.96755 68 VAL B O 1
ATOM 1210 N N . LYS B 2 69 ? -12.24156 -1.39437 13.25187 1.000 43.98201 69 LYS B N 1
ATOM 1211 C CA . LYS B 2 69 ? -13.22554 -2.41552 12.92062 1.000 47.52176 69 LYS B CA 1
ATOM 1212 C C . LYS B 2 69 ? -13.85507 -2.17492 11.55269 1.000 47.87259 69 LYS B C 1
ATOM 1213 O O . LYS B 2 69 ? -14.25014 -1.04623 11.21385 1.000 45.73504 69 LYS B O 1
ATOM 1219 N N . GLY B 2 70 ? -13.96250 -3.25491 10.77051 1.000 42.09266 70 GLY B N 1
ATOM 1220 C CA . GLY B 2 70 ? -14.52354 -3.19531 9.43691 1.000 46.32759 70 GLY B CA 1
ATOM 1221 C C . GLY B 2 70 ? -13.53352 -2.79147 8.36003 1.000 45.37813 70 GLY B C 1
ATOM 1222 O O . GLY B 2 70 ? -13.71640 -3.16564 7.20268 1.000 48.84623 70 GLY B O 1
ATOM 1223 N N . ARG B 2 71 ? -12.46519 -2.07347 8.72266 1.000 42.50316 71 ARG B N 1
ATOM 1224 C CA . ARG B 2 71 ? -11.46967 -1.57742 7.77717 1.000 36.23027 71 ARG B CA 1
ATOM 1225 C C . ARG B 2 71 ? -10.24054 -2.47470 7.74519 1.000 37.75458 71 ARG B C 1
ATOM 1226 O O . ARG B 2 71 ? -9.63058 -2.66508 6.67034 1.000 37.62954 71 ARG B O 1
ATOM 1234 N N . PHE B 2 72 ? -9.88949 -3.03037 8.90557 1.000 38.58488 72 PHE B N 1
ATOM 1235 C CA . PHE B 2 72 ? -8.69614 -3.85315 9.03821 1.000 31.09874 72 PHE B C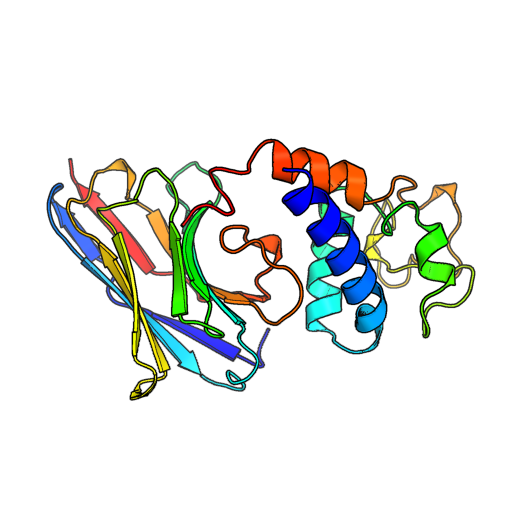A 1
ATOM 1236 C C . PHE B 2 72 ? -9.10117 -5.28853 9.30881 1.000 36.44009 72 PHE B C 1
ATOM 1237 O O . PHE B 2 72 ? -10.05735 -5.54987 10.05674 1.000 36.18699 72 PHE B O 1
ATOM 1245 N N . THR B 2 73 ? -8.33530 -6.22701 8.75621 1.000 32.92432 73 THR B N 1
ATOM 1246 C CA . THR B 2 73 ? -8.58346 -7.64013 9.00750 1.000 33.47311 73 THR B CA 1
ATOM 1247 C C . THR B 2 73 ? -7.26859 -8.33099 9.33098 1.000 32.30007 73 THR B C 1
ATOM 1248 O O . THR B 2 73 ? -6.29974 -8.20954 8.56489 1.000 33.06638 73 THR B O 1
ATOM 1252 N N . VAL B 2 74 ? -7.26493 -9.13061 10.38683 1.000 29.37762 74 VAL B N 1
ATOM 1253 C CA . VAL B 2 74 ? -6.09399 -9.89880 10.77995 1.000 30.27068 74 VAL B CA 1
ATOM 1254 C C . VAL B 2 74 ? -6.36971 -11.34552 10.40803 1.000 34.32547 74 VAL B C 1
ATOM 1255 O O . VAL B 2 74 ? -7.49041 -11.83903 10.58619 1.000 35.04425 74 VAL B O 1
ATOM 1259 N N . SER B 2 75 ? -5.35569 -12.03047 9.87545 1.000 32.16889 75 SER B N 1
ATOM 1260 C CA . SER B 2 75 ? -5.53282 -13.42932 9.47303 1.000 32.43580 75 SER B CA 1
ATOM 1261 C C . SER B 2 75 ? -4.19383 -14.12785 9.56677 1.000 32.35302 75 SER B C 1
ATOM 1262 O O . SER B 2 75 ? -3.13756 -13.48598 9.57246 1.000 34.29330 75 SER B O 1
ATOM 1265 N N . LEU B 2 76 ? -4.24860 -15.45343 9.62522 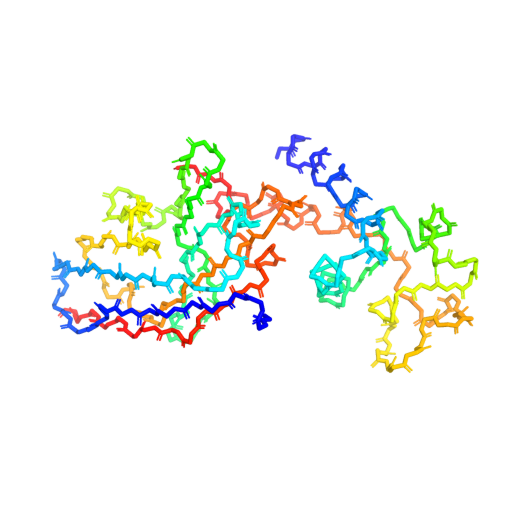1.000 35.30445 76 LEU B N 1
ATOM 1266 C CA . LEU B 2 76 ? -3.06489 -16.26407 9.85271 1.000 37.02663 76 LEU B CA 1
ATOM 1267 C C . LEU B 2 76 ? -2.93218 -17.25027 8.70595 1.000 47.67369 76 LEU B C 1
ATOM 1268 O O . LEU B 2 76 ? -3.87964 -17.99230 8.41834 1.000 43.81504 76 LEU B O 1
ATOM 1273 N N . ASP B 2 77 ? -1.76903 -17.26576 8.03869 1.000 38.57609 77 ASP B N 1
ATOM 1274 C CA . ASP B 2 77 ? -1.45458 -18.34414 7.07569 1.000 47.06202 77 ASP B CA 1
ATOM 1275 C C . ASP B 2 77 ? -0.54697 -19.31247 7.81871 1.000 50.07578 77 ASP B C 1
ATOM 1276 O O . ASP B 2 77 ? 0.66024 -19.07485 7.96460 1.000 45.87561 77 ASP B O 1
ATOM 1281 N N . ASN B 2 78 ? -1.14708 -20.37518 8.34926 1.000 44.88454 78 ASN B N 1
ATOM 1282 C CA . ASN B 2 78 ? -0.38028 -21.32968 9.14360 1.000 50.55729 78 ASN B CA 1
ATOM 1283 C C . ASN B 2 78 ? 0.77203 -21.90730 8.33850 1.000 54.06441 78 ASN B C 1
ATOM 1284 O O . ASN B 2 78 ? 1.86909 -22.11185 8.86913 1.000 52.37896 78 ASN B O 1
ATOM 1289 N N . ALA B 2 79 ? 0.52699 -22.20919 7.05510 1.000 48.35016 79 ALA B N 1
ATOM 1290 C CA . ALA B 2 79 ? 1.51742 -22.87442 6.21916 1.000 55.55669 79 ALA B CA 1
ATOM 1291 C C . ALA B 2 79 ? 2.78428 -22.04739 6.06376 1.000 51.21302 79 ALA B C 1
ATOM 1292 O O . ALA B 2 79 ? 3.87375 -22.60824 5.90023 1.000 58.84422 79 ALA B O 1
ATOM 1294 N N . LYS B 2 80 ? 2.66914 -20.72249 6.12397 1.000 50.67039 80 LYS B N 1
ATOM 1295 C CA . LYS B 2 80 ? 3.81238 -19.82484 6.03008 1.000 48.76920 8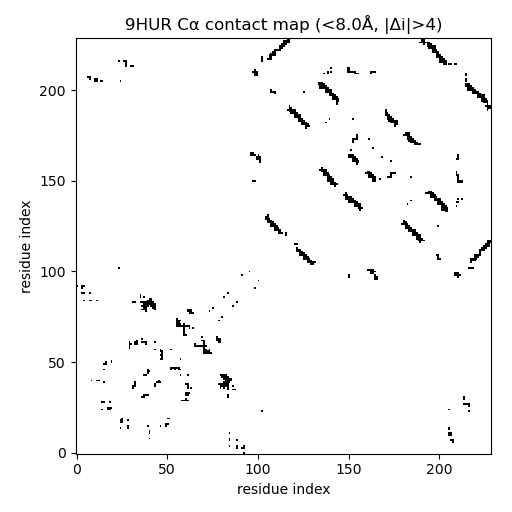0 LYS B CA 1
ATOM 1296 C C . LYS B 2 80 ? 4.24752 -19.25659 7.38049 1.000 45.41899 80 LYS B C 1
ATOM 1297 O O . LYS B 2 80 ? 5.13009 -18.40139 7.39849 1.000 48.40203 80 LYS B O 1
ATOM 1303 N N . ASN B 2 81 ? 3.60599 -19.63922 8.49066 1.000 43.61922 81 ASN B N 1
ATOM 1304 C CA . ASN B 2 81 ? 3.89390 -19.01329 9.80584 1.000 39.59571 81 ASN B CA 1
ATOM 1305 C C . ASN B 2 81 ? 3.91571 -17.49861 9.70135 1.000 41.83744 81 ASN B C 1
ATOM 1306 O O . ASN B 2 81 ? 4.81396 -16.80840 10.20118 1.000 38.42792 81 ASN B O 1
ATOM 1311 N N . THR B 2 82 ? 2.89271 -16.96382 9.04938 1.000 37.79632 82 THR B N 1
ATOM 1312 C CA . THR B 2 82 ? 2.84384 -15.53318 8.80499 1.000 34.96561 82 THR B CA 1
ATOM 1313 C C . THR B 2 82 ? 1.45958 -15.02688 9.14861 1.000 33.11096 82 THR B C 1
ATOM 1314 O O . THR B 2 82 ? 0.47233 -15.65206 8.76582 1.000 35.20150 82 THR B O 1
ATOM 1318 N N . VAL B 2 83 ? 1.40175 -13.94025 9.90615 1.000 33.07769 83 VAL B N 1
ATOM 1319 C CA . VAL B 2 83 ? 0.13918 -13.28235 10.23757 1.000 34.83748 83 VAL B CA 1
ATOM 1320 C C . VAL B 2 83 ? 0.07272 -11.98246 9.44863 1.000 33.95879 83 VAL B C 1
ATOM 1321 O O . VAL B 2 83 ? 1.09974 -11.33940 9.22186 1.000 31.19736 83 VAL B O 1
ATOM 1325 N N . TYR B 2 84 ? -1.13851 -11.61003 9.00200 1.000 28.28208 84 TYR B N 1
ATOM 1326 C CA . TYR B 2 84 ? -1.32884 -10.47680 8.09249 1.000 29.12267 84 TYR B CA 1
ATOM 1327 C C . TYR B 2 84 ? -2.24163 -9.45608 8.72807 1.000 30.91790 84 TYR B C 1
ATOM 1328 O O . TYR B 2 84 ? -3.10267 -9.79072 9.55065 1.000 31.55311 84 TYR B O 1
ATOM 1337 N N . LEU B 2 85 ? -2.04063 -8.19675 8.36166 1.000 29.13068 85 LEU B N 1
ATOM 1338 C CA . LEU B 2 85 ? -3.00799 -7.14786 8.67406 1.000 30.76837 85 LEU B CA 1
ATOM 1339 C C . LEU B 2 85 ? -3.38335 -6.47115 7.36884 1.000 28.66701 85 LEU B C 1
ATOM 1340 O O . LEU B 2 85 ? -2.59088 -5.69262 6.81451 1.000 29.83691 85 LEU B O 1
ATOM 1345 N N . GLN B 2 86 ? -4.54335 -6.85264 6.79239 1.000 28.64727 86 GLN B N 1
ATOM 1346 C CA . GLN B 2 86 ? -5.09153 -6.15131 5.65250 1.000 28.15685 86 GLN B CA 1
ATOM 1347 C C . GLN B 2 86 ? -5.69728 -4.84488 6.12731 1.000 32.03527 86 GLN B C 1
ATOM 1348 O O . GLN B 2 86 ? -6.57578 -4.85016 6.98708 1.000 35.63360 86 GLN B O 1
ATOM 1354 N N . MET B 2 87 ? -5.27432 -3.72723 5.52794 1.000 32.96341 87 MET B N 1
ATOM 1355 C CA . MET B 2 87 ? -5.70163 -2.39094 5.94943 1.000 32.28554 87 MET B CA 1
ATOM 1356 C C . MET B 2 87 ? -6.33647 -1.69249 4.76879 1.000 36.44921 87 MET B C 1
ATOM 1357 O O . MET B 2 87 ? -5.64144 -1.37616 3.80184 1.000 36.03280 87 MET B O 1
ATOM 1362 N N . ASN B 2 88 ? -7.64712 -1.47181 4.83786 1.000 36.39385 88 ASN B N 1
ATOM 1363 C CA . ASN B 2 88 ? -8.36987 -0.77058 3.78797 1.000 37.41402 88 ASN B CA 1
ATOM 1364 C C . ASN B 2 88 ? -8.83266 0.57688 4.29459 1.000 39.19576 88 ASN B C 1
ATOM 1365 O O . ASN B 2 88 ? -8.88154 0.82621 5.49524 1.000 41.97972 88 ASN B O 1
ATOM 1370 N N . SER B 2 89 ? -9.25677 1.41055 3.35117 1.000 39.29853 89 SER B N 1
ATOM 1371 C CA . SER B 2 89 ? -9.83977 2.71191 3.66356 1.000 43.54049 89 SER B CA 1
ATOM 1372 C C . SER B 2 89 ? -8.99813 3.46211 4.69398 1.000 39.43908 89 SER B C 1
ATOM 1373 O O . SER B 2 89 ? -9.50994 3.99795 5.69324 1.000 43.23931 89 SER B O 1
ATOM 1376 N N . LEU B 2 90 ? -7.69360 3.53628 4.41471 1.000 42.02778 90 LEU B N 1
ATOM 1377 C CA . LEU B 2 90 ? -6.74427 4.14307 5.33520 1.000 40.46048 90 LEU B CA 1
ATOM 1378 C C . LEU B 2 90 ? -6.99490 5.64637 5.50797 1.000 46.20938 90 LEU B C 1
ATOM 1379 O O . LEU B 2 90 ? -7.33482 6.37685 4.56040 1.000 47.59084 90 LEU B O 1
ATOM 1384 N N . LYS B 2 91 ? -6.83642 6.09910 6.74588 1.000 47.91969 91 LYS B N 1
ATOM 1385 C CA . LYS B 2 91 ? -7.00895 7.49266 7.12906 1.000 51.27703 91 LYS B CA 1
ATOM 1386 C C . LYS B 2 91 ? -5.67574 8.05312 7.57590 1.000 49.95780 91 LYS B C 1
ATOM 1387 O O . LYS B 2 91 ? -4.77714 7.28918 7.95148 1.000 44.53063 91 LYS B O 1
ATOM 1393 N N . PRO B 2 92 ? -5.49914 9.38297 7.57300 1.000 47.76859 92 PRO B N 1
ATOM 1394 C CA . PRO B 2 92 ? -4.22905 9.93302 8.07255 1.000 48.36155 92 PRO B CA 1
ATOM 1395 C C . PRO B 2 92 ? -3.94228 9.54024 9.51147 1.000 47.19418 92 PRO B C 1
ATOM 1396 O O . PRO B 2 92 ? -2.77380 9.37109 9.88268 1.000 47.97974 92 PRO B O 1
ATOM 1400 N N . GLU B 2 93 ? -4.98477 9.35993 10.32754 1.000 48.91130 93 GLU B N 1
ATOM 1401 C CA . GLU B 2 93 ? -4.80476 8.95624 11.70947 1.000 51.16661 93 GLU B CA 1
ATOM 1402 C C . GLU B 2 93 ? -4.32908 7.52243 11.83271 1.000 46.29498 93 GLU B C 1
ATOM 1403 O O . GLU B 2 93 ? -3.99502 7.10037 12.94499 1.000 45.32990 93 GLU B O 1
ATOM 1409 N N . ASP B 2 94 ? -4.29258 6.76046 10.73715 1.000 43.22272 94 ASP B N 1
ATOM 1410 C CA . ASP B 2 94 ? -3.68345 5.43410 10.79075 1.000 38.46538 94 ASP B CA 1
ATOM 1411 C C . ASP B 2 94 ? -2.15820 5.46828 10.64247 1.000 40.54938 94 ASP B C 1
ATOM 1412 O O . ASP B 2 94 ? -1.51636 4.41859 10.81234 1.000 37.07014 94 ASP B O 1
ATOM 1417 N N . THR B 2 95 ? -1.56673 6.63130 10.34204 1.000 38.76250 95 THR B N 1
ATOM 1418 C CA . THR B 2 95 ? -0.11530 6.77678 10.27053 1.000 41.56748 95 THR B CA 1
ATOM 1419 C C . THR B 2 95 ? 0.52072 6.40966 11.60178 1.000 41.87392 95 THR B C 1
ATOM 1420 O O . THR B 2 95 ? 0.15974 6.96026 12.64504 1.000 39.86819 95 THR B O 1
ATOM 1424 N N . ALA B 2 96 ? 1.51128 5.53018 11.55332 1.000 37.87462 96 ALA B N 1
ATOM 1425 C CA . ALA B 2 96 ? 2.09356 4.98961 12.78895 1.000 37.14967 96 ALA B CA 1
ATOM 1426 C C . ALA B 2 96 ? 3.19077 3.99415 12.44938 1.000 34.89904 96 ALA B C 1
ATOM 1427 O O . ALA B 2 96 ? 3.25142 3.45798 11.34080 1.000 38.06093 96 ALA B O 1
ATOM 1429 N N . LEU B 2 97 ? 4.00001 3.67589 13.45831 1.000 35.34834 97 LEU B N 1
ATOM 1430 C CA . LEU B 2 97 ? 4.82883 2.47950 13.41892 1.000 35.40192 97 LEU B CA 1
ATOM 1431 C C . LEU B 2 97 ? 3.97594 1.31534 13.88613 1.000 34.02688 97 LEU B C 1
ATOM 1432 O O . LEU B 2 97 ? 3.35683 1.40060 14.95234 1.000 34.85327 97 LEU B O 1
ATOM 1437 N N . TYR B 2 98 ? 3.89478 0.25739 13.06169 1.000 33.61014 98 TYR B N 1
ATOM 1438 C CA . TYR B 2 98 ? 3.11807 -0.91890 13.41644 1.000 32.51732 98 TYR B CA 1
ATOM 1439 C C . TYR B 2 98 ? 4.03377 -2.06005 13.83739 1.000 30.58293 98 TYR B C 1
ATOM 1440 O O . TYR B 2 98 ? 4.91705 -2.46816 13.06884 1.000 35.39850 98 TYR B O 1
ATOM 1449 N N . TYR B 2 99 ? 3.71597 -2.64745 14.98271 1.000 32.22804 99 TYR B N 1
ATOM 1450 C CA . TYR B 2 99 ? 4.47350 -3.75015 15.58154 1.000 33.67620 99 TYR B CA 1
ATOM 1451 C C . TYR B 2 99 ? 3.67268 -5.04628 15.54934 1.000 32.08266 99 TYR B C 1
ATOM 1452 O O . TYR B 2 99 ? 2.49677 -5.05652 15.91884 1.000 30.85991 99 TYR B O 1
ATOM 1461 N N . CYS B 2 100 ? 4.31656 -6.12717 15.10197 1.000 31.12621 100 CYS B N 1
ATOM 1462 C CA . CYS B 2 100 ? 3.83257 -7.48861 15.34279 1.000 31.00014 100 CYS B CA 1
ATOM 1463 C C . CYS B 2 100 ? 4.23061 -7.94928 16.73824 1.000 32.64378 100 CYS B C 1
ATOM 1464 O O . CYS B 2 100 ? 5.33465 -7.64648 17.19876 1.000 30.95996 100 CYS B O 1
ATOM 1467 N N . ALA B 2 101 ? 3.31788 -8.63230 17.46076 1.000 28.85711 101 ALA B N 1
ATOM 1468 C CA . ALA B 2 101 ? 3.66260 -9.13920 18.78695 1.000 32.42278 101 ALA B CA 1
ATOM 1469 C C . ALA B 2 101 ? 3.03861 -10.50923 19.00381 1.000 28.72020 101 ALA B C 1
ATOM 1470 O O . ALA B 2 101 ? 2.04213 -10.85140 18.37426 1.000 28.82809 101 ALA B O 1
ATOM 1472 N N . ALA B 2 102 ? 3.63679 -11.27244 19.88797 1.000 29.98838 102 ALA B N 1
ATOM 1473 C CA . ALA B 2 102 ? 3.11884 -12.58685 20.22844 1.000 31.92731 102 ALA B CA 1
ATOM 1474 C C . ALA B 2 102 ? 3.02892 -12.80775 21.72671 1.000 32.01400 102 ALA B C 1
ATOM 1475 O O . ALA B 2 102 ? 3.95957 -12.47635 22.49586 1.000 32.89791 102 ALA B O 1
ATOM 1477 N N . ALA B 2 103 ? 1.92774 -13.45208 22.14840 1.000 32.95320 103 ALA B N 1
ATOM 1478 C CA . ALA B 2 103 ? 1.66102 -13.76335 23.54241 1.000 34.91515 103 ALA B CA 1
ATOM 1479 C C . ALA B 2 103 ? 1.58834 -15.26939 23.69898 1.000 36.93926 103 ALA B C 1
ATOM 1480 O O . ALA B 2 103 ? 1.05858 -15.95655 22.82903 1.000 37.79814 103 ALA B O 1
ATOM 1482 N N . GLU B 2 104 ? 2.13924 -15.76004 24.78546 1.000 33.80054 104 GLU B N 1
ATOM 1483 C CA . GLU B 2 104 ? 1.92119 -17.11912 25.23362 1.000 33.49991 104 GLU B CA 1
ATOM 1484 C C . GLU B 2 104 ? 0.72911 -17.18682 26.17273 1.000 47.90486 104 GLU B C 1
ATOM 1485 O O . GLU B 2 104 ? 0.08829 -16.18659 26.48454 1.000 45.64323 104 GLU B O 1
ATOM 1491 N N . ASN B 2 105 ? 0.46385 -18.38875 26.67219 1.000 47.00579 105 ASN B N 1
ATOM 1492 C CA . ASN B 2 105 ? -0.69535 -18.60675 27.50877 1.000 46.47972 105 ASN B CA 1
ATOM 1493 C C . ASN B 2 105 ? -0.57942 -17.83466 28.81647 1.000 45.35683 105 ASN B C 1
ATOM 1494 O O . ASN B 2 105 ? 0.50647 -17.67671 29.38307 1.000 45.34292 105 ASN B O 1
ATOM 1499 N N . GLY B 2 106 ? -1.72021 -17.37631 29.31370 1.000 51.63214 106 GLY B N 1
ATOM 1500 C CA . GLY B 2 106 ? -1.69702 -16.69858 30.58990 1.000 51.24702 106 GLY B CA 1
ATOM 1501 C C . GLY B 2 106 ? -2.91119 -15.84386 30.85574 1.000 45.68293 106 GLY B C 1
ATOM 1502 O O . GLY B 2 106 ? -3.63935 -16.07153 31.83594 1.000 48.33458 106 GLY B O 1
ATOM 1503 N N . PHE B 2 107 ? -3.08748 -14.83232 30.02207 1.000 40.63664 107 PHE B N 1
ATOM 1504 C CA . PHE B 2 107 ? -4.11904 -13.82006 30.16847 1.000 42.26713 107 PHE B CA 1
ATOM 1505 C C . PHE B 2 107 ? -4.89711 -13.71583 28.87720 1.000 47.31623 107 PHE B C 1
ATOM 1506 O O . PHE B 2 107 ? -4.31380 -13.76046 27.79287 1.000 47.91952 107 PHE B O 1
ATOM 1514 N N . LYS B 2 108 ? -6.19411 -13.47961 28.99281 1.000 39.45287 108 LYS B N 1
ATOM 1515 C CA . LYS B 2 108 ? -7.07634 -13.43617 27.83412 1.000 39.38673 108 LYS B CA 1
ATOM 1516 C C . LYS B 2 108 ? -7.57067 -12.00808 27.61166 1.000 41.99488 108 LYS B C 1
ATOM 1517 O O . LYS B 2 108 ? -8.75040 -11.70616 27.74869 1.000 44.20890 108 LYS B O 1
ATOM 1519 N N . ILE B 2 109 ? -6.64707 -11.12936 27.22091 1.000 38.21551 109 ILE B N 1
ATOM 1520 C CA . ILE B 2 109 ? -6.90676 -9.69561 27.08729 1.000 33.31712 109 ILE B CA 1
ATOM 1521 C C . ILE B 2 109 ? -6.23443 -9.32821 25.77391 1.000 36.85762 109 ILE B C 1
ATOM 1522 O O . ILE B 2 109 ? -5.15186 -8.74133 25.77346 1.000 33.71660 109 ILE B O 1
ATOM 1527 N N . PRO B 2 110 ? -6.83907 -9.65427 24.63700 1.000 35.55535 110 PRO B N 1
ATOM 1528 C CA . PRO B 2 110 ? -6.06288 -9.71490 23.38707 1.000 28.58178 110 PRO B CA 1
ATOM 1529 C C . PRO B 2 110 ? -5.41798 -8.42718 22.89429 1.000 31.38085 110 PRO B C 1
ATOM 1530 O O . PRO B 2 110 ? -4.45471 -8.51777 22.13340 1.000 32.33984 110 PRO B O 1
ATOM 1534 N N . LEU B 2 111 ? -5.94262 -7.24683 23.22255 1.000 31.54568 111 LEU B N 1
ATOM 1535 C CA . LEU B 2 111 ? -5.43118 -6.02750 22.63957 1.000 30.58487 111 LEU B CA 1
ATOM 1536 C C . LEU B 2 111 ? -4.60703 -5.22286 23.63542 1.000 31.79361 111 LEU B C 1
ATOM 1537 O O . LEU B 2 111 ? -4.29095 -4.07153 23.36345 1.000 32.42763 111 LEU B O 1
ATOM 1542 N N . TRP B 2 112 ? -4.18744 -5.84479 24.74220 1.000 32.25809 112 TRP B N 1
ATOM 1543 C CA . TRP B 2 112 ? -3.41066 -5.17895 25.78295 1.000 33.39042 112 TRP B CA 1
ATOM 1544 C C . TRP B 2 112 ? -1.95035 -5.61151 25.66558 1.000 33.06402 112 TRP B C 1
ATOM 1545 O O . TRP B 2 112 ? -1.64917 -6.80513 25.78537 1.000 35.25891 112 TRP B O 1
ATOM 1556 N N . GLU B 2 113 ? -1.04175 -4.65478 25.44581 1.000 32.90126 113 GLU B N 1
ATOM 1557 C CA . GLU B 2 113 ? 0.32632 -5.07489 25.16243 1.000 32.20477 113 GLU B CA 1
ATOM 1558 C C . GLU B 2 113 ? 0.98459 -5.76802 26.35275 1.000 34.53499 113 GLU B C 1
ATOM 1559 O O . GLU B 2 113 ? 1.96759 -6.50000 26.16252 1.000 30.92981 113 GLU B O 1
ATOM 1565 N N . TYR B 2 114 ? 0.45031 -5.60439 27.58404 1.000 30.22850 114 TYR B N 1
ATOM 1566 C CA . TYR B 2 114 ? 1.11529 -6.21782 28.73483 1.000 30.36501 114 TYR B CA 1
ATOM 1567 C C . TYR B 2 114 ? 1.05698 -7.74046 28.74020 1.000 34.60392 114 TYR B C 1
ATOM 1568 O O . TYR B 2 114 ? 1.72946 -8.37836 29.57188 1.000 35.15759 114 TYR B O 1
ATOM 1577 N N . ILE B 2 115 ? 0.23023 -8.36579 27.88657 1.000 34.49848 115 ILE B N 1
ATOM 1578 C CA . ILE B 2 115 ? 0.17379 -9.82139 27.90987 1.000 34.90174 115 ILE B CA 1
ATOM 1579 C C . ILE B 2 115 ? 1.13073 -10.42934 26.89743 1.000 30.76512 115 ILE B C 1
ATOM 1580 O O . ILE B 2 115 ? 1.34020 -11.65574 26.94583 1.000 33.69234 115 ILE B O 1
ATOM 1585 N N . TYR B 2 116 ? 1.77266 -9.59903 26.06138 1.000 31.01463 116 TYR B N 1
ATOM 1586 C CA . TYR B 2 116 ? 2.61119 -10.05560 24.93584 1.000 30.86714 116 TYR B CA 1
ATOM 1587 C C . TYR B 2 116 ? 4.06246 -10.07199 25.34596 1.000 36.37192 116 TYR B C 1
ATOM 1588 O O . TYR B 2 116 ? 4.55351 -9.07706 25.90198 1.000 39.11319 116 TYR B O 1
ATOM 1597 N N . THR B 2 117 ? 4.76329 -11.19262 25.05849 1.000 33.47094 117 THR B N 1
ATOM 1598 C CA . THR B 2 117 ? 6.17963 -11.26120 25.41718 1.000 34.39709 117 THR B CA 1
ATOM 1599 C C . THR B 2 117 ? 7.12818 -11.00732 24.24654 1.000 37.97789 117 THR B C 1
ATOM 1600 O O . THR B 2 117 ? 8.23457 -10.49967 24.46881 1.000 35.70624 117 THR B O 1
ATOM 1604 N N . TYR B 2 118 ? 6.75128 -11.32753 22.99677 1.000 32.75073 118 TYR B N 1
ATOM 1605 C CA . TYR B 2 118 ? 7.66814 -11.19986 21.87358 1.000 31.04263 118 TYR B CA 1
ATOM 1606 C C . TYR B 2 118 ? 7.22716 -10.05880 20.98952 1.000 34.83144 118 TYR B C 1
ATOM 1607 O O . TYR B 2 118 ? 6.02572 -9.86954 20.78854 1.000 30.61782 118 TYR B O 1
ATOM 1616 N N . TRP B 2 119 ? 8.18882 -9.29892 20.47796 1.000 33.39953 119 TRP B N 1
ATOM 1617 C CA . TRP B 2 119 ? 7.89629 -8.08896 19.70632 1.000 31.52399 119 TRP B CA 1
ATOM 1618 C C . TRP B 2 119 ? 8.79117 -7.99110 18.48004 1.000 32.34337 119 TRP B C 1
ATOM 1619 O O . TRP B 2 119 ? 9.99040 -8.27403 18.54051 1.000 37.12415 119 TRP B O 1
ATOM 1630 N N . GLY B 2 120 ? 8.22745 -7.54192 17.36091 1.000 30.75815 120 GLY B N 1
ATOM 1631 C CA . GLY B 2 120 ? 9.02494 -7.19451 16.21108 1.000 31.88678 120 GLY B CA 1
ATOM 1632 C C . GLY B 2 120 ? 9.59145 -5.79870 16.37136 1.000 36.41664 120 GLY B C 1
ATOM 1633 O O . GLY B 2 120 ? 9.32527 -5.09923 17.35537 1.000 37.00825 120 GLY B O 1
ATOM 1634 N N . GLN B 2 121 ? 10.35590 -5.38833 15.34710 1.000 38.15009 121 GLN B N 1
ATOM 1635 C CA . GLN B 2 121 ? 10.93414 -4.04659 15.30677 1.000 39.96462 121 GLN B CA 1
ATOM 1636 C C . GLN B 2 121 ? 10.01031 -2.98695 14.71670 1.000 41.52403 121 GLN B C 1
ATOM 1637 O O . GLN B 2 121 ? 10.31723 -1.78873 14.83411 1.000 44.11119 121 GLN B O 1
ATOM 1639 N N . GLY B 2 122 ? 8.93772 -3.37499 14.06764 1.000 38.72784 122 GLY B N 1
ATOM 1640 C CA . GLY B 2 122 ? 8.02276 -2.36338 13.58363 1.000 44.00549 122 GLY B CA 1
ATOM 1641 C C . GLY B 2 122 ? 8.20384 -2.07334 12.10386 1.000 44.07221 122 GLY B C 1
ATOM 1642 O O . GLY B 2 122 ? 9.28997 -2.22896 11.53309 1.000 42.74184 122 GLY B O 1
ATOM 1643 N N . THR B 2 123 ? 7.11176 -1.66023 11.45914 1.000 40.37849 123 THR B N 1
ATOM 1644 C CA . THR B 2 123 ? 7.14324 -1.22434 10.05622 1.000 43.45798 123 THR B CA 1
ATOM 1645 C C . THR B 2 123 ? 6.32259 0.06277 9.95478 1.000 41.71012 123 THR B C 1
ATOM 1646 O O . THR B 2 123 ? 5.24759 0.16676 10.55735 1.000 37.67931 123 THR B O 1
ATOM 1650 N N . GLN B 2 124 ? 6.84872 1.06139 9.23667 1.000 40.92839 124 GLN B N 1
ATOM 1651 C CA . GLN B 2 124 ? 6.20544 2.37448 9.18566 1.000 38.68343 124 GLN B CA 1
ATOM 1652 C C . GLN B 2 124 ? 5.06325 2.35476 8.17035 1.000 43.44539 124 GLN B C 1
ATOM 1653 O O . GLN B 2 124 ? 5.21946 1.83782 7.05720 1.000 40.20292 124 GLN B O 1
ATOM 1659 N N . VAL B 2 125 ? 3.90839 2.88710 8.57246 1.000 34.54658 125 VAL B N 1
ATOM 1660 C CA . VAL B 2 125 ? 2.76145 3.09077 7.68182 1.000 36.75548 125 VAL B CA 1
ATOM 1661 C C . VAL B 2 125 ? 2.48359 4.59631 7.65120 1.000 46.65950 125 VAL B C 1
ATOM 1662 O O . VAL B 2 125 ? 2.16028 5.18700 8.68258 1.000 37.51759 125 VAL B O 1
ATOM 1666 N N . THR B 2 126 ? 2.59803 5.21966 6.47926 1.000 38.17016 126 THR B N 1
ATOM 1667 C CA . THR B 2 126 ? 2.33537 6.65057 6.33370 1.000 43.67027 126 THR B CA 1
ATOM 1668 C C . THR B 2 126 ? 1.16038 6.83575 5.37755 1.000 45.47386 126 THR B C 1
ATOM 1669 O O . THR B 2 126 ? 1.18363 6.28996 4.26860 1.000 45.52753 126 THR B O 1
ATOM 1673 N N . VAL B 2 127 ? 0.12082 7.54571 5.83315 1.000 43.48148 127 VAL B N 1
ATOM 1674 C CA . VAL B 2 127 ? -1.10812 7.79756 5.05835 1.000 47.42940 127 VAL B CA 1
ATOM 1675 C C . VAL B 2 127 ? -1.26071 9.31088 4.88991 1.000 56.15175 127 VAL B C 1
ATOM 1676 O O . VAL B 2 127 ? -1.38590 10.04567 5.88434 1.000 52.20151 127 VAL B O 1
ATOM 1680 N N . SER B 2 128 ? -1.26076 9.77202 3.63603 1.000 54.52732 128 SER B N 1
ATOM 1681 C CA . SER B 2 128 ? -1.25089 11.20406 3.33280 1.000 65.26117 128 SER B CA 1
ATOM 1682 C C . SER B 2 128 ? -2.65912 11.75309 3.16563 1.000 65.90843 128 SER B C 1
ATOM 1683 O O . SER B 2 128 ? -3.51696 11.10949 2.55322 1.000 69.87358 128 SER B O 1
ATOM 1686 N N . ALA B 2 129 ? -2.88188 12.95717 3.68790 1.000 74.70753 129 ALA B N 1
ATOM 1687 C CA . ALA B 2 129 ? -4.20595 13.57386 3.64932 1.000 77.53054 129 ALA B CA 1
ATOM 1688 C C . ALA B 2 129 ? -4.69773 13.78817 2.21691 1.000 80.15836 129 ALA B C 1
ATOM 1689 O O . ALA B 2 129 ? -3.99259 14.35085 1.38080 1.000 81.45899 129 ALA B O 1
#

Organism: Homo sapiens (NCBI:txid9606)

Foldseek 3Di:
DVCLLVVLLVVQLVLLQCLVPDVVSVVVVLCLCQVLQADAAAWVCNNCPHPVAHVQAGPLSQFPDRDPPQSHNHDPVGGRTGHRSVRVSVVCVVCVVPPPDD/DPQKAKAKDFADEEAAQAKTKIKIAMDGPCVQFQKKWKWWAAPPGDIWTAKMAGPVPRDMDGDPVQPPQWDWGADPVRNMIMIIGGRHDQVVWTWMKIFTAGDDDDPGTDCVRTDYIYPTGTHGYHD

InterPro domains:
  IPR000301 Tetraspanin, animals [PIRSF002419] (1-232)
  IPR008952 Tetraspanin, EC2 domain superfamily [G3DSA:1.10.1450.10] (106-201)
  IPR008952 Tetraspanin, EC2 domain superfamily [SSF48652] (105-202)
  IPR018499 Tetraspanin/Peripherin [PF00335] (10-229)
  IPR018499 Tetraspanin/Peripherin [PTHR19282] (18-216)
  IPR018503 Tetraspanin, conserved site [PS00421] (61-83)
  IPR042028 CD63, extracellular domain [cd03166] (105-203)

GO terms:
  GO:0070062 extracellular exosome (C, IDA)
  GO:0009986 cell surface (C, IDA)
  GO:0010008 endosome membrane (C, IDA)
  GO:1901379 regulation of potassium ion transmembrane transport (P, IDA)
  GO:0097487 multivesicular body, internal vesicle (C, IDA)
  GO:0031902 late endosome membrane (C, IDA)
  GO:0032585 multivesicular body membrane (C, IDA)
  GO:0005765 lysosomal membrane (C, IDA)
  GO:0005886 plasma membrane (C, IDA)
  GO:0031902 late endosome membrane (C, EXP)
  GO:0042470 melanosome (C, EXP)
  GO:0005765 lysosomal membrane (C, EXP)
  GO:0005886 plasma membrane (C, EXP)
  GO:0009986 cell surface (C, EXP)
  GO:0002092 positive regulation of receptor internalization (P, IMP)
  GO:0035646 endosome to melanosome transport (P, IMP)
  GO:0016477 cell migration (P, IMP)
  GO:2001046 positive regulation of integrin-mediated signaling pathway (P, IMP)
  GO:1900746 regulation of vascular endothelial growth factor signaling pathway (P, IMP)
  GO:0048757 pigment granule maturation (P, IMP)

Sequence (229 aa):
RDKVMSEFNNNFRQQMENYPKNSHTASILDRMQADFKCCGAASYTDWEKIPSMSKNRVPDSCCISVTVGCGINFNEKAIHKEGCVEKIGGWLRKNVENLYFQSSQVQLVESGGGSVQAGGSLRLSCAASGSISSITYLGWFRQAPGKEREGVAALMTTDGSTYYANSVKGRFTVSLDNAKNTVYLQMNSLKPEDTALYYCAAAENGFKIPLWEYIYTYWGQGTQVTVSA

Nearest PDB structures (foldseek):
  5m14-assembly3_D-3  TM=9.768E-01  e=3.100E-21  synthetic construct
  1zvh-assembly1_A  TM=9.858E-01  e=3.456E-21  Camelus dromedarius
  5m13-assembly1_B  TM=9.809E-01  e=1.026E-20  synthetic construct
  8oo1-assembly1_B  TM=9.802E-01  e=6.288E-21  synthetic construct
  5m15-assembly3_D-3  TM=9.838E-01  e=1.867E-20  synthetic construct

Solvent-accessible surface area: 10595 Å² total; per-residue (Å²): 74,115,70,35,34,59,90,5,43,91,30,0,97,96,10,6,96,50,26,53,169,50,86,37,9,16,69,15,0,43,94,0,0,38,77,33,131,0,0,0,1,71,27,59,77,30,0,68,88,13,102,86,22,70,81,48,63,2,2,35,7,0,3,107,82,86,85,155,22,33,0,95,120,38,113,70,96,50,9,20,65,99,10,0,15,78,77,0,0,22,92,13,108,174,54,65,61,52,15,46,40,111,75,95,44,5,82,10,96,19,58,37,32,29,87,32,149,46,54,27,56,27,142,0,23,0,49,16,52,50,62,45,121,48,13,21,7,11,1,0,2,12,76,11,99,91,125,85,71,74,8,0,0,0,10,44,54,103,103,43,18,33,26,22,13,99,68,0,81,80,31,3,72,4,52,49,46,113,99,134,70,14,2,35,0,56,0,61,57,2,75,61,111,0,25,0,56,0,35,0,0,0,0,27,120,15,9,45,20,5,4,7,24,33,6,7,25,2,72,10,91,21,18,82,0,46,7,60,125

Secondary structure (DSSP, 8-state):
-HHHHHHHHHHHHHHHHHGGG-HHHHHHHHHHHHHHT--SSSBGGGGGGSTT--TTB--GGGBSS--TTTTBT--GGGB--B-HHHHHHHHHHHTGGGTS--/-TTEEEEEE--EEEETT--EEEEEEEEESGGGEEEEEEEEE-TTS--EEEEEEETTT--EEE-TTTTTTEEEEEEGGGTEEEEEE-S--GGG-EEEEEEEEESS---TT-GGG--EE---EEEEEE-